Protein AF-A0A6M3ZUF9-F1 (afdb_monomer_lite)

Radius of gyration: 18.06 Å; chains: 1; bounding box: 38×48×72 Å

InterPro domains:
  IPR025391 Domain of unknown function DUF4123 [PF13503] (69-166)

pLDDT: mean 81.96, std 17.44, range [27.28, 97.75]

Organism: NCBI:txid1235827

Foldseek 3Di:
DDDPDPPVPPPPPPQVVVLVVLQVVQVPDPQSKKKWKFFCQQHQPCVPPPQCVVFWDFQPQDDPPDDSVRGITIGIARCVDPVSSVVSSVLSVQQVVCPDPVVVVVVSFRGTLFIFAFPDGSVVQSPLQSVLQQDDDDPNDGDGQPCSRNVSVVVVVVVDDPVRVCSNRPRTPDTGHDDDDPPPPPD

Structure (mmCIF, N/CA/C/O backbone):
data_AF-A0A6M3ZUF9-F1
#
_entry.id   AF-A0A6M3ZUF9-F1
#
loop_
_atom_site.group_PDB
_atom_site.id
_atom_site.type_symbol
_atom_site.label_atom_id
_atom_site.label_alt_id
_atom_site.label_comp_id
_atom_site.label_asym_id
_atom_site.label_entity_id
_atom_site.label_seq_id
_atom_site.pdbx_PDB_ins_code
_atom_site.Cartn_x
_atom_site.Cartn_y
_atom_site.Cartn_z
_atom_site.occupancy
_atom_site.B_iso_or_equiv
_atom_site.auth_seq_id
_atom_site.auth_comp_id
_atom_site.auth_asym_id
_atom_site.auth_atom_id
_atom_site.pdbx_PDB_model_num
ATOM 1 N N . MET A 1 1 ? -3.717 8.388 -48.624 1.00 37.41 1 MET A N 1
ATOM 2 C CA . MET A 1 1 ? -3.434 9.534 -47.735 1.00 37.41 1 MET A CA 1
ATOM 3 C C . MET A 1 1 ? -3.926 9.158 -46.351 1.00 37.41 1 MET A C 1
ATOM 5 O O . MET A 1 1 ? -5.126 9.107 -46.150 1.00 37.41 1 MET A O 1
ATOM 9 N N . SER A 1 2 ? -3.018 8.781 -45.455 1.00 42.28 2 SER A N 1
ATOM 10 C CA . SER A 1 2 ? -3.312 8.541 -44.040 1.00 42.28 2 SER A CA 1
ATOM 11 C C . SER A 1 2 ? -2.095 9.010 -43.253 1.00 42.28 2 SER A C 1
ATOM 13 O O . SER A 1 2 ? -0.994 8.506 -43.480 1.00 42.28 2 SER A O 1
ATOM 15 N N . ARG A 1 3 ? -2.275 10.048 -42.437 1.00 41.03 3 ARG A N 1
ATOM 16 C CA . ARG A 1 3 ? -1.315 10.536 -41.441 1.00 41.03 3 ARG A CA 1
ATOM 17 C C . ARG A 1 3 ? -2.095 11.205 -40.312 1.00 41.03 3 ARG A C 1
ATOM 19 O O . ARG A 1 3 ? -1.972 12.401 -40.106 1.00 41.03 3 ARG A O 1
ATOM 26 N N . ASP A 1 4 ? -2.866 10.401 -39.596 1.00 47.41 4 ASP A N 1
ATOM 27 C CA . ASP A 1 4 ? -3.226 10.691 -38.212 1.00 47.41 4 ASP A CA 1
ATOM 28 C C . ASP A 1 4 ? -2.571 9.611 -37.362 1.00 47.41 4 ASP A C 1
ATOM 30 O O . ASP A 1 4 ? -3.034 8.476 -37.361 1.00 47.41 4 ASP A O 1
ATOM 34 N N . GLN A 1 5 ? -1.432 9.954 -36.753 1.00 46.75 5 GLN A N 1
ATOM 35 C CA . GLN A 1 5 ? -0.890 9.400 -35.501 1.00 46.75 5 GLN A CA 1
ATOM 36 C C . GLN A 1 5 ? 0.535 9.946 -35.250 1.00 46.75 5 GLN A C 1
ATOM 38 O O . GLN A 1 5 ? 1.520 9.272 -35.547 1.00 46.75 5 GLN A O 1
ATOM 43 N N . PRO A 1 6 ? 0.684 11.161 -34.688 1.00 40.16 6 PRO A N 1
ATOM 44 C CA . PRO A 1 6 ? 1.889 11.515 -33.934 1.00 40.16 6 PRO A CA 1
ATOM 45 C C . PRO A 1 6 ? 1.652 11.556 -32.414 1.00 40.16 6 PRO A C 1
ATOM 47 O O . PRO A 1 6 ? 2.613 11.540 -31.653 1.00 40.16 6 PRO A O 1
ATOM 50 N N . GLU A 1 7 ? 0.402 11.576 -31.940 1.00 38.59 7 GLU A N 1
ATOM 51 C CA . GLU A 1 7 ? 0.108 11.779 -30.508 1.00 38.59 7 GLU A CA 1
ATOM 52 C C . GLU A 1 7 ? 0.233 10.513 -29.651 1.00 38.59 7 GLU A C 1
ATOM 54 O O . GLU A 1 7 ? 0.453 10.601 -28.446 1.00 38.59 7 GLU A O 1
ATOM 59 N N . GLN A 1 8 ? 0.172 9.325 -30.257 1.00 38.38 8 GLN A N 1
ATOM 60 C CA . GLN A 1 8 ? 0.228 8.059 -29.518 1.00 38.38 8 GLN A CA 1
ATOM 61 C C . GLN A 1 8 ? 1.638 7.687 -29.026 1.00 38.38 8 GLN A C 1
ATOM 63 O O . GLN A 1 8 ? 1.775 6.803 -28.186 1.00 38.38 8 GLN A O 1
ATOM 68 N N . PHE A 1 9 ? 2.684 8.363 -29.516 1.00 32.66 9 PHE A N 1
ATOM 69 C CA . PHE A 1 9 ? 4.082 8.003 -29.247 1.00 32.66 9 PHE A CA 1
ATOM 70 C C . PHE A 1 9 ? 4.794 8.933 -28.242 1.00 32.66 9 PHE A C 1
ATOM 72 O O . PHE A 1 9 ? 5.920 8.659 -27.841 1.00 32.66 9 PHE A O 1
ATOM 79 N N . LEU A 1 10 ? 4.148 10.019 -27.795 1.00 37.06 10 LEU A N 1
ATOM 80 C CA . LEU A 1 10 ? 4.726 10.998 -26.854 1.00 37.06 10 LEU A CA 1
ATOM 81 C C . LEU A 1 10 ? 4.319 10.786 -25.385 1.00 37.06 10 LEU A C 1
ATOM 83 O O . LEU A 1 10 ? 4.687 11.585 -24.527 1.00 37.06 10 LEU A O 1
ATOM 87 N N . MET A 1 11 ? 3.610 9.697 -25.081 1.00 38.53 11 MET A N 1
ATOM 88 C CA . MET A 1 11 ? 3.242 9.287 -23.721 1.00 38.53 11 MET A CA 1
ATOM 89 C C . MET A 1 11 ? 4.009 8.023 -23.308 1.00 38.53 11 MET A C 1
ATOM 91 O O . MET A 1 11 ? 3.406 7.049 -22.869 1.00 38.53 11 MET A O 1
ATOM 95 N N . ALA A 1 12 ? 5.345 8.026 -23.415 1.00 40.78 12 ALA A N 1
ATOM 96 C CA . ALA A 1 12 ? 6.118 7.293 -22.407 1.00 40.78 12 ALA A CA 1
ATOM 97 C C . ALA A 1 12 ? 5.643 7.868 -21.071 1.00 40.78 12 ALA A C 1
ATOM 99 O O . ALA A 1 12 ? 5.733 9.079 -20.845 1.00 40.78 12 ALA A O 1
ATOM 100 N N . SER A 1 13 ? 4.885 7.065 -20.345 1.00 53.62 13 SER A N 1
ATOM 101 C CA . SER A 1 13 ? 3.815 7.584 -19.518 1.00 53.62 13 SER A CA 1
ATOM 102 C C . SER A 1 13 ? 4.380 8.499 -18.430 1.00 53.62 13 SER A C 1
ATOM 104 O O . SER A 1 13 ? 5.464 8.248 -17.899 1.00 53.62 13 SER A O 1
ATOM 106 N N . SER A 1 14 ? 3.693 9.592 -18.078 1.00 69.38 14 SER A N 1
ATOM 107 C CA . SER A 1 14 ? 4.230 10.577 -17.114 1.00 69.38 14 SER A CA 1
ATOM 108 C C . SER A 1 14 ? 4.573 9.968 -15.739 1.00 69.38 14 SER A C 1
ATOM 110 O O . SER A 1 14 ? 5.258 10.597 -14.921 1.00 69.38 14 SER A O 1
ATOM 112 N N . TRP A 1 15 ? 4.133 8.727 -15.507 1.00 82.69 15 TRP A N 1
ATOM 113 C CA . TRP A 1 15 ? 4.343 7.921 -14.321 1.00 82.69 15 TRP A CA 1
ATOM 114 C C . TRP A 1 15 ? 5.511 6.924 -14.387 1.00 82.69 15 TRP A C 1
ATOM 116 O O . TRP A 1 15 ? 5.894 6.418 -13.330 1.00 82.69 15 TRP A O 1
ATOM 126 N N . ASP A 1 16 ? 6.170 6.709 -15.531 1.00 86.88 16 ASP A N 1
ATOM 127 C CA . ASP A 1 16 ? 7.323 5.791 -15.653 1.00 86.88 16 ASP A CA 1
ATOM 128 C C . ASP A 1 16 ? 8.441 6.143 -14.659 1.00 86.88 16 ASP A C 1
ATOM 130 O O . ASP A 1 16 ? 9.033 5.277 -14.014 1.00 86.88 16 ASP A O 1
ATOM 134 N N . LYS A 1 17 ? 8.676 7.443 -14.434 1.00 88.81 17 LYS A N 1
ATOM 135 C CA . LYS A 1 17 ? 9.633 7.933 -13.427 1.00 88.81 17 LYS A CA 1
ATOM 136 C C . LYS A 1 17 ? 9.295 7.471 -12.003 1.00 88.81 17 LYS A C 1
ATOM 138 O O . LYS A 1 17 ? 10.200 7.230 -11.208 1.00 88.81 17 LYS A O 1
ATOM 143 N N . HIS A 1 18 ? 8.009 7.356 -11.669 1.00 91.56 18 HIS A N 1
ATOM 144 C CA . HIS A 1 18 ? 7.547 6.910 -10.354 1.00 91.56 18 HIS A CA 1
ATOM 145 C C . HIS A 1 18 ? 7.692 5.396 -10.213 1.00 91.56 18 HIS A C 1
ATOM 147 O O . HIS A 1 18 ? 8.142 4.929 -9.167 1.00 91.56 18 HIS A O 1
ATOM 153 N N . VAL A 1 19 ? 7.402 4.649 -11.282 1.00 92.81 19 VAL A N 1
ATOM 154 C CA . VAL A 1 19 ? 7.659 3.205 -11.356 1.00 92.81 19 VAL A CA 1
ATOM 155 C C . VAL A 1 19 ? 9.149 2.930 -11.141 1.00 92.81 19 VAL A C 1
ATOM 157 O O . VAL A 1 19 ? 9.513 2.198 -10.221 1.00 92.81 19 VAL A O 1
ATOM 160 N N . LEU A 1 20 ? 10.026 3.598 -11.896 1.00 92.06 20 LEU A N 1
ATOM 161 C CA . LEU A 1 20 ? 11.481 3.472 -11.764 1.00 92.06 20 LEU A CA 1
ATOM 162 C C . LEU A 1 20 ? 11.983 3.851 -10.364 1.00 92.06 20 LEU A C 1
ATOM 164 O O . LEU A 1 20 ? 12.835 3.159 -9.805 1.00 92.06 20 LEU A O 1
ATOM 168 N N . ALA A 1 21 ? 11.443 4.918 -9.769 1.00 91.62 21 ALA A N 1
ATOM 169 C CA . ALA A 1 21 ? 11.798 5.318 -8.410 1.00 91.62 21 ALA A CA 1
ATOM 170 C C . ALA A 1 21 ? 11.429 4.238 -7.380 1.00 91.62 21 ALA A C 1
ATOM 172 O 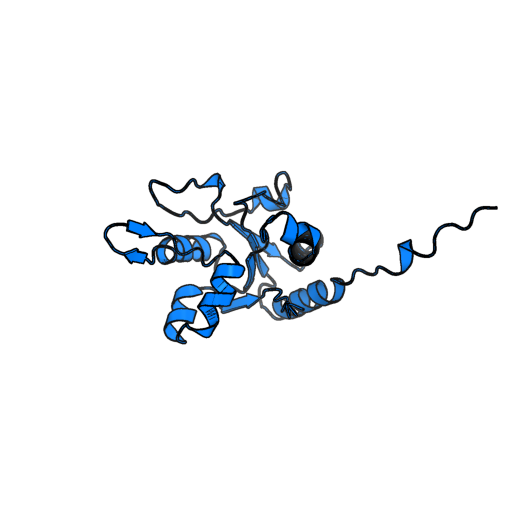O . ALA A 1 21 ? 12.241 3.927 -6.507 1.00 91.62 21 ALA A O 1
ATOM 173 N N . LEU A 1 22 ? 10.243 3.631 -7.488 1.00 92.56 22 LEU A N 1
ATOM 174 C CA . LEU A 1 22 ? 9.836 2.534 -6.609 1.00 92.56 22 LEU A CA 1
ATOM 175 C C . LEU A 1 22 ? 10.713 1.299 -6.827 1.00 92.56 22 LEU A C 1
ATOM 177 O O . LEU A 1 22 ? 11.221 0.754 -5.849 1.00 92.56 22 LEU A O 1
ATOM 181 N N . HIS A 1 23 ? 10.989 0.913 -8.075 1.00 92.06 23 HIS A N 1
ATOM 182 C CA . HIS A 1 23 ? 11.939 -0.166 -8.356 1.00 92.06 23 HIS A CA 1
ATOM 183 C C . HIS A 1 23 ? 13.295 0.087 -7.705 1.00 92.06 23 HIS A C 1
ATOM 185 O O . HIS A 1 23 ? 13.819 -0.808 -7.055 1.00 92.06 23 HIS A O 1
ATOM 191 N N . SER A 1 24 ? 13.838 1.301 -7.811 1.00 90.19 24 SER A N 1
ATOM 192 C CA . SER A 1 24 ? 15.109 1.663 -7.176 1.00 90.19 24 SER A CA 1
ATOM 193 C C . SER A 1 24 ? 15.055 1.528 -5.647 1.00 90.19 24 SER A C 1
ATOM 195 O O . SER A 1 24 ? 15.937 0.915 -5.046 1.00 90.19 24 SER A O 1
ATOM 197 N N . ILE A 1 25 ? 13.976 2.009 -5.015 1.00 89.44 25 ILE A N 1
ATOM 198 C CA . ILE A 1 25 ? 13.762 1.900 -3.561 1.00 89.44 25 ILE A CA 1
ATOM 199 C C . ILE A 1 25 ? 13.757 0.437 -3.098 1.00 89.44 25 ILE A C 1
ATOM 201 O O . ILE A 1 25 ? 14.334 0.119 -2.058 1.00 89.44 25 ILE A O 1
ATOM 205 N N . PHE A 1 26 ? 13.104 -0.452 -3.845 1.00 89.44 26 PHE A N 1
ATOM 206 C CA . PHE A 1 26 ? 12.930 -1.849 -3.448 1.00 89.44 26 PHE A CA 1
ATOM 207 C C . 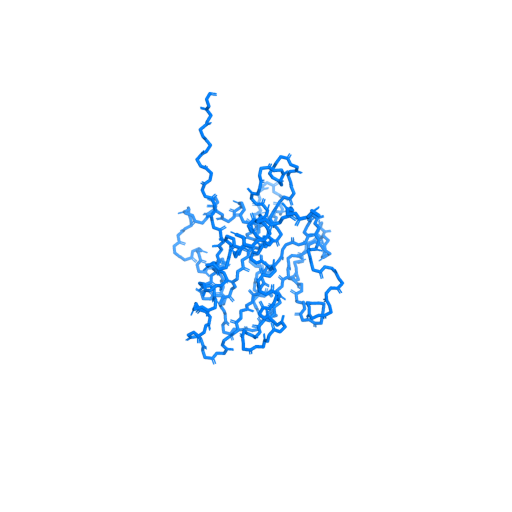PHE A 1 26 ? 14.050 -2.774 -3.952 1.00 89.44 26 PHE A C 1
ATOM 209 O O . PHE A 1 26 ? 14.319 -3.789 -3.316 1.00 89.44 26 PHE A O 1
ATOM 216 N N . ALA A 1 27 ? 14.770 -2.419 -5.021 1.00 83.62 27 ALA A N 1
ATOM 217 C CA . ALA A 1 27 ? 15.887 -3.203 -5.560 1.00 83.62 27 ALA A CA 1
ATOM 218 C C . ALA A 1 27 ? 17.064 -3.328 -4.582 1.00 83.62 27 ALA A C 1
ATOM 220 O O . ALA A 1 27 ? 17.777 -4.334 -4.612 1.00 83.62 27 ALA A O 1
ATOM 221 N N . GLY A 1 28 ? 17.250 -2.325 -3.716 1.00 71.50 28 GLY A N 1
ATOM 222 C CA . GLY A 1 28 ? 18.264 -2.316 -2.659 1.00 71.50 28 GLY A CA 1
ATOM 223 C C . GLY A 1 28 ? 17.922 -3.178 -1.440 1.00 71.50 28 GLY A C 1
ATOM 224 O O . GLY A 1 28 ? 18.740 -3.279 -0.528 1.00 71.50 28 GLY A O 1
ATOM 225 N N . ARG A 1 29 ? 16.732 -3.794 -1.392 1.00 80.94 29 ARG A N 1
ATOM 226 C CA . ARG A 1 29 ? 16.330 -4.673 -0.287 1.00 80.94 29 ARG A CA 1
ATOM 227 C C . ARG A 1 29 ? 16.768 -6.118 -0.547 1.00 80.94 29 ARG A C 1
ATOM 229 O O . ARG A 1 29 ? 16.663 -6.566 -1.689 1.00 80.94 29 ARG A O 1
ATOM 236 N N . PRO A 1 30 ? 17.178 -6.876 0.491 1.00 72.62 30 PRO A N 1
ATOM 237 C CA . PRO A 1 30 ? 17.627 -8.264 0.342 1.00 72.62 30 PRO A CA 1
ATOM 238 C C . PRO A 1 30 ? 16.594 -9.173 -0.324 1.00 72.62 30 PRO A C 1
ATOM 240 O O . PRO A 1 30 ? 16.951 -10.106 -1.034 1.00 72.62 30 PRO A O 1
ATOM 243 N N . ASP A 1 31 ? 15.313 -8.889 -0.100 1.00 73.19 31 ASP A N 1
ATOM 244 C CA . ASP A 1 31 ? 14.207 -9.700 -0.577 1.00 73.19 31 ASP A CA 1
ATOM 245 C C . ASP A 1 31 ? 13.494 -9.094 -1.796 1.00 73.19 31 ASP A C 1
ATOM 247 O O . ASP A 1 31 ? 12.637 -9.750 -2.369 1.00 73.19 31 ASP A O 1
ATOM 251 N N . ARG A 1 32 ? 13.851 -7.866 -2.212 1.00 79.50 32 ARG A N 1
ATOM 252 C CA . ARG A 1 32 ? 13.271 -7.127 -3.357 1.00 79.50 32 ARG A CA 1
ATOM 253 C C . ARG A 1 32 ? 11.740 -7.113 -3.416 1.00 79.50 32 ARG A C 1
ATOM 255 O O . ARG A 1 32 ? 11.153 -6.884 -4.477 1.00 79.50 32 ARG A O 1
ATOM 262 N N . HIS A 1 33 ? 11.093 -7.320 -2.274 1.00 88.31 33 HIS A N 1
ATOM 263 C CA . HIS A 1 33 ? 9.648 -7.349 -2.199 1.00 88.31 33 HIS A CA 1
ATOM 264 C C . HIS A 1 33 ? 9.089 -5.973 -1.880 1.00 88.31 33 HIS A C 1
ATOM 266 O O . HIS A 1 33 ? 9.639 -5.197 -1.095 1.00 88.31 33 HIS A O 1
ATOM 272 N N . CYS A 1 34 ? 7.925 -5.722 -2.456 1.00 92.62 34 CYS A N 1
ATOM 273 C CA . CYS A 1 34 ? 7.062 -4.611 -2.121 1.00 92.62 34 CYS A CA 1
ATOM 274 C C . CYS A 1 34 ? 5.732 -5.178 -1.629 1.00 92.62 34 CYS A C 1
ATOM 276 O O . CYS A 1 34 ? 5.147 -6.053 -2.269 1.00 92.62 34 CYS A O 1
ATOM 278 N N . LEU A 1 35 ? 5.221 -4.666 -0.511 1.00 95.44 35 LEU A N 1
ATOM 279 C CA . LEU A 1 35 ? 3.826 -4.883 -0.150 1.00 95.44 35 LEU A CA 1
ATOM 280 C C . LEU A 1 35 ? 2.994 -3.742 -0.741 1.00 95.44 35 LEU A C 1
ATOM 282 O O . LEU A 1 35 ? 3.060 -2.606 -0.272 1.00 95.44 35 LEU A O 1
ATOM 286 N N . LEU A 1 36 ? 2.223 -4.039 -1.783 1.00 97.06 36 LEU A N 1
ATOM 287 C CA . LEU A 1 36 ? 1.231 -3.114 -2.322 1.00 97.06 36 LEU A CA 1
ATOM 288 C C . LEU A 1 36 ? 0.064 -3.011 -1.337 1.00 97.06 36 LEU A C 1
ATOM 290 O O . LEU A 1 36 ? -0.510 -4.029 -0.952 1.00 97.06 36 LEU A O 1
ATOM 294 N N . TRP A 1 37 ? -0.287 -1.789 -0.946 1.00 96.44 37 TRP A N 1
ATOM 295 C CA . TRP A 1 37 ? -1.376 -1.502 -0.021 1.00 96.44 37 TRP A CA 1
ATOM 296 C C . TRP A 1 37 ? -2.546 -0.851 -0.755 1.00 96.44 37 TRP A C 1
ATOM 298 O O . TRP A 1 37 ? -2.405 0.232 -1.325 1.00 96.44 37 TRP A O 1
ATOM 308 N N . VAL A 1 38 ? -3.706 -1.506 -0.721 1.00 96.06 38 VAL A N 1
ATOM 309 C CA . VAL A 1 38 ? -4.905 -1.103 -1.468 1.00 96.06 38 VAL A CA 1
ATOM 310 C C . VAL A 1 38 ? -6.076 -0.873 -0.518 1.00 96.06 38 VAL A C 1
ATOM 312 O O . VAL A 1 38 ? -6.251 -1.606 0.457 1.00 96.06 38 VAL A O 1
ATOM 315 N N . ASN A 1 39 ? -6.896 0.129 -0.819 1.00 93.31 39 ASN A N 1
ATOM 316 C CA . ASN A 1 39 ? -8.159 0.439 -0.163 1.00 93.31 39 ASN A CA 1
ATOM 317 C C . ASN A 1 39 ? -9.326 0.202 -1.141 1.00 93.31 39 ASN A C 1
ATOM 319 O O . ASN A 1 39 ? -9.588 1.061 -1.982 1.00 93.31 39 ASN A O 1
ATOM 323 N N . PRO A 1 40 ? -10.065 -0.915 -1.014 1.00 92.94 40 PRO A N 1
ATOM 324 C CA . PRO A 1 40 ? -11.161 -1.255 -1.921 1.00 92.94 40 PRO A CA 1
ATOM 325 C C . PRO A 1 40 ? -12.496 -0.585 -1.547 1.00 92.94 40 PRO A C 1
ATOM 327 O O . PRO A 1 40 ? -13.539 -0.979 -2.054 1.00 92.94 40 PRO A O 1
ATOM 330 N N . ALA A 1 41 ? -12.513 0.381 -0.618 1.00 85.75 41 ALA A N 1
ATOM 331 C CA . ALA A 1 41 ? -13.754 0.866 -0.007 1.00 85.75 41 ALA A CA 1
ATOM 332 C C . ALA A 1 41 ? -14.747 1.537 -0.974 1.00 85.75 41 ALA A C 1
ATOM 334 O O . ALA A 1 41 ? -15.931 1.588 -0.654 1.00 85.75 41 ALA A O 1
ATOM 335 N N . GLN A 1 42 ? -14.283 2.071 -2.109 1.00 85.19 42 GLN A N 1
ATOM 336 C CA . GLN A 1 42 ? -15.167 2.619 -3.148 1.00 85.19 42 GLN A CA 1
ATOM 337 C C . GLN A 1 42 ? -15.321 1.664 -4.333 1.00 85.19 42 GLN A C 1
ATOM 339 O O . GLN A 1 42 ? -16.435 1.374 -4.756 1.00 85.19 42 GLN A O 1
ATOM 344 N N . SER A 1 43 ? -14.195 1.181 -4.851 1.00 87.81 43 SER A N 1
ATOM 345 C CA . SER A 1 43 ? -14.109 0.196 -5.924 1.00 87.81 43 SER A CA 1
ATOM 346 C C . SER A 1 43 ? -12.767 -0.522 -5.792 1.00 87.81 43 SER A C 1
ATOM 348 O O . SER A 1 43 ? -11.753 0.136 -5.542 1.00 87.81 43 SER A O 1
ATOM 350 N N . ASP A 1 44 ? -12.752 -1.853 -5.887 1.00 93.69 44 ASP A N 1
ATOM 351 C CA . ASP A 1 44 ? -11.516 -2.640 -5.815 1.00 93.69 44 ASP A CA 1
ATOM 352 C C . ASP A 1 44 ? -10.831 -2.621 -7.195 1.00 93.69 44 ASP A C 1
ATOM 354 O O . ASP A 1 44 ? -11.323 -3.251 -8.132 1.00 93.69 44 ASP A O 1
ATOM 358 N N . PRO A 1 45 ? -9.704 -1.903 -7.369 1.00 94.62 45 PRO A N 1
ATOM 359 C CA . PRO A 1 45 ? -9.115 -1.695 -8.694 1.00 94.62 45 PRO A CA 1
ATOM 360 C C . PRO A 1 45 ? -8.481 -2.959 -9.298 1.00 94.62 45 PRO A C 1
ATOM 362 O O . PRO A 1 45 ? -8.114 -2.957 -10.476 1.00 94.62 45 PRO A O 1
ATOM 365 N N . PHE A 1 46 ? -8.318 -4.012 -8.494 1.00 96.69 46 PHE A N 1
ATOM 366 C CA . PHE A 1 46 ? -7.734 -5.288 -8.898 1.00 96.69 46 PHE A CA 1
ATOM 367 C C . PHE A 1 46 ? -8.730 -6.448 -8.792 1.00 96.69 46 PHE A C 1
ATOM 369 O O . PHE A 1 46 ? -8.313 -7.605 -8.806 1.00 96.69 46 PHE A O 1
ATOM 376 N N . GLU A 1 47 ? -10.033 -6.170 -8.694 1.00 95.19 47 GLU A N 1
ATOM 377 C CA . GLU A 1 47 ? -11.048 -7.223 -8.740 1.00 95.19 47 GLU A CA 1
ATOM 378 C C . GLU A 1 47 ? -10.886 -8.068 -10.016 1.00 95.19 47 GLU A C 1
ATOM 380 O O . GLU A 1 47 ? -10.830 -7.548 -11.132 1.00 95.19 47 GLU A O 1
ATOM 385 N N . GLY A 1 48 ? -10.763 -9.386 -9.840 1.00 95.19 48 GLY A N 1
ATOM 386 C CA . GLY A 1 48 ? -10.574 -10.339 -10.938 1.00 95.19 48 GLY A CA 1
ATOM 387 C C . GLY A 1 48 ? -9.130 -10.502 -11.433 1.00 95.19 48 GLY A C 1
ATOM 388 O O . GLY A 1 48 ? -8.885 -11.356 -12.286 1.00 95.19 48 GLY A O 1
ATOM 389 N N . ASP A 1 49 ? -8.157 -9.757 -10.900 1.00 97.44 49 ASP A N 1
ATOM 390 C CA . ASP A 1 49 ? -6.738 -10.000 -11.179 1.00 97.44 49 ASP A CA 1
ATOM 391 C C . ASP A 1 49 ? -6.256 -11.245 -10.417 1.00 97.44 49 ASP A C 1
ATOM 393 O O . ASP A 1 49 ? -6.137 -11.238 -9.193 1.00 97.44 49 ASP A O 1
ATOM 397 N N . LEU A 1 50 ? -5.968 -12.329 -11.143 1.00 97.06 50 LEU A N 1
ATOM 398 C CA . LEU A 1 50 ? -5.641 -13.630 -10.545 1.00 97.06 50 LEU A CA 1
ATOM 399 C C . LEU A 1 50 ? -4.424 -13.588 -9.609 1.00 97.06 50 LEU A C 1
ATOM 401 O O . LEU A 1 50 ? -4.430 -14.266 -8.583 1.00 97.06 50 LEU A O 1
ATOM 405 N N . LEU A 1 51 ? -3.390 -12.804 -9.943 1.00 96.81 51 LEU A N 1
ATOM 406 C CA . LEU A 1 51 ? -2.181 -12.705 -9.120 1.00 96.81 51 LEU A CA 1
ATOM 407 C C . LEU A 1 51 ? -2.493 -11.983 -7.813 1.00 96.81 51 LEU A C 1
ATOM 409 O O . LEU A 1 51 ? -2.050 -12.409 -6.743 1.00 96.81 51 LEU A O 1
ATOM 413 N N . VAL A 1 52 ? -3.255 -10.893 -7.902 1.00 97.75 52 VAL A N 1
ATOM 414 C CA . VAL A 1 52 ? -3.683 -10.138 -6.726 1.00 97.75 52 VAL A CA 1
ATOM 415 C C . VAL A 1 52 ? -4.613 -10.981 -5.863 1.00 97.75 52 VAL A C 1
ATOM 417 O O . VAL A 1 52 ? -4.353 -11.094 -4.670 1.00 97.75 52 VAL A O 1
ATOM 420 N N . GLU A 1 53 ? -5.637 -11.619 -6.431 1.00 96.38 53 GLU A N 1
ATOM 421 C CA . GLU A 1 53 ? -6.581 -12.464 -5.688 1.00 96.38 53 GLU A CA 1
ATOM 422 C C . GLU A 1 53 ? -5.881 -13.605 -4.939 1.00 96.38 53 GLU A C 1
ATOM 424 O O . GLU A 1 53 ? -6.166 -13.821 -3.762 1.00 96.38 53 GLU A O 1
ATOM 429 N N . GLU A 1 54 ? -4.915 -14.281 -5.571 1.00 97.00 54 GLU A N 1
ATOM 430 C CA . GLU A 1 54 ? -4.145 -15.373 -4.957 1.00 97.00 54 GLU A CA 1
ATOM 431 C C . GLU A 1 54 ? -3.363 -14.913 -3.715 1.00 97.00 54 GLU A C 1
ATOM 433 O O . GLU A 1 54 ? -3.218 -15.657 -2.744 1.00 97.00 54 GLU A O 1
ATOM 438 N N . ARG A 1 55 ? -2.842 -13.682 -3.731 1.00 96.12 55 ARG A N 1
ATOM 439 C CA . ARG A 1 55 ? -1.881 -13.189 -2.727 1.00 96.12 55 ARG A CA 1
ATOM 440 C C . ARG A 1 55 ? -2.448 -12.129 -1.789 1.00 96.12 55 ARG A C 1
ATOM 442 O O . ARG A 1 55 ? -1.742 -11.665 -0.888 1.00 96.12 55 ARG A O 1
ATOM 449 N N . LYS A 1 56 ? -3.694 -11.714 -2.008 1.00 96.06 56 LYS A N 1
ATOM 450 C CA . LYS A 1 56 ? -4.377 -10.663 -1.260 1.00 96.06 56 LYS A CA 1
ATOM 451 C C . LYS A 1 56 ? -4.577 -11.083 0.191 1.00 96.06 56 LYS A C 1
ATOM 453 O O . LYS A 1 56 ? -5.344 -11.987 0.507 1.00 96.06 56 LYS A O 1
ATOM 458 N N . PHE A 1 57 ? -3.957 -10.338 1.098 1.00 97.06 57 PHE A N 1
ATOM 459 C CA . PHE A 1 57 ? -4.218 -10.431 2.527 1.00 97.06 57 PHE A CA 1
ATOM 460 C C . PHE A 1 57 ? -5.083 -9.250 2.978 1.00 97.06 57 PHE A C 1
ATOM 462 O O . PHE A 1 57 ? -4.590 -8.127 3.113 1.00 97.06 57 PHE A O 1
ATOM 469 N N . ARG A 1 58 ? -6.380 -9.487 3.213 1.00 95.94 58 ARG A N 1
ATOM 470 C CA . ARG A 1 58 ? -7.290 -8.469 3.768 1.00 95.94 58 ARG A CA 1
ATOM 471 C C . ARG A 1 58 ? -6.963 -8.216 5.238 1.00 95.94 58 ARG A C 1
ATOM 473 O O . ARG A 1 58 ? -6.892 -9.150 6.032 1.00 95.94 58 ARG A O 1
ATOM 480 N N . VAL A 1 59 ? -6.791 -6.947 5.607 1.00 94.44 59 VAL A N 1
ATOM 481 C CA . VAL A 1 59 ? -6.508 -6.534 6.987 1.00 94.44 59 VAL A CA 1
ATOM 482 C C . VAL A 1 59 ? -7.709 -6.913 7.871 1.00 94.44 59 VAL A C 1
ATO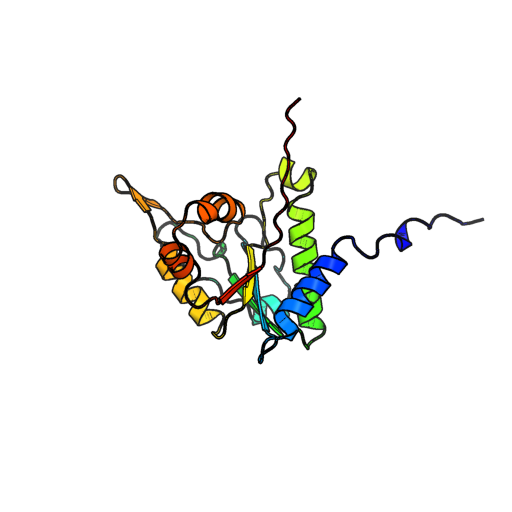M 484 O O . VAL A 1 59 ? -8.813 -6.417 7.633 1.00 94.44 59 VAL A O 1
ATOM 487 N N . PRO A 1 60 ? -7.541 -7.769 8.897 1.00 93.44 60 PRO A N 1
ATOM 488 C CA . PRO A 1 60 ? -8.659 -8.354 9.638 1.00 93.44 60 PRO A CA 1
ATOM 489 C C . PRO A 1 60 ? -9.210 -7.399 10.711 1.00 93.44 60 PRO A C 1
ATOM 491 O O . PRO A 1 60 ? -9.119 -7.666 11.910 1.00 93.44 60 PRO A O 1
ATOM 494 N N . ILE A 1 61 ? -9.766 -6.260 10.291 1.00 87.69 61 ILE A N 1
ATOM 495 C CA . ILE A 1 61 ? -10.346 -5.243 11.180 1.00 87.69 61 ILE A CA 1
ATOM 496 C C . ILE A 1 61 ? -11.573 -5.830 11.890 1.00 87.69 61 ILE A C 1
ATOM 498 O O . ILE A 1 61 ? -12.608 -6.074 11.273 1.00 87.69 61 ILE A O 1
ATOM 502 N N . LYS A 1 62 ? -11.478 -6.027 13.210 1.00 84.06 62 LYS A N 1
ATOM 503 C CA . LYS A 1 62 ? -12.572 -6.562 14.032 1.00 84.06 62 LYS A CA 1
ATOM 504 C C . LYS A 1 62 ? -13.395 -5.421 14.621 1.00 84.06 62 LYS A C 1
ATOM 506 O O . LYS A 1 62 ? -13.062 -4.890 15.675 1.00 84.06 62 LYS A O 1
ATOM 511 N N . HIS A 1 63 ? -14.478 -5.036 13.951 1.00 80.56 63 HIS A N 1
ATOM 512 C CA . HIS A 1 63 ? -15.422 -4.056 14.488 1.00 80.56 63 HIS A CA 1
ATOM 513 C C . HIS A 1 63 ? -16.865 -4.414 14.090 1.00 80.56 63 HIS A C 1
ATOM 515 O O . HIS A 1 63 ? -17.103 -4.644 12.907 1.00 80.56 63 HIS A O 1
ATOM 521 N N . PRO A 1 64 ? -17.851 -4.410 15.015 1.00 78.88 64 PRO A N 1
ATOM 522 C CA . PRO A 1 64 ? -19.222 -4.866 14.729 1.00 78.88 64 PRO A CA 1
ATOM 523 C C . PRO A 1 64 ? -19.938 -4.132 13.589 1.00 78.88 64 PRO A C 1
ATOM 525 O O . PRO A 1 64 ? -20.889 -4.650 13.019 1.00 78.88 64 PRO A O 1
ATOM 528 N N . ARG A 1 65 ? -19.504 -2.906 13.274 1.00 77.81 65 ARG A N 1
ATOM 529 C CA . ARG A 1 65 ? -20.065 -2.069 12.196 1.00 77.81 65 ARG A CA 1
ATOM 530 C C . ARG A 1 65 ? -19.154 -1.947 10.973 1.00 77.81 65 ARG A C 1
ATOM 532 O O . ARG A 1 65 ? -19.328 -1.023 10.187 1.00 77.81 65 ARG A O 1
ATOM 539 N N . PHE A 1 66 ? -18.129 -2.787 10.864 1.00 81.88 66 PHE A N 1
ATOM 540 C CA . PHE A 1 66 ? -17.189 -2.750 9.750 1.00 81.88 66 PHE A CA 1
ATOM 541 C C . PHE A 1 66 ? -17.318 -4.019 8.914 1.00 81.88 66 PHE A C 1
ATOM 543 O O . PHE A 1 66 ? -17.147 -5.124 9.422 1.00 81.88 66 PHE A O 1
ATOM 550 N N . ASP A 1 67 ? -17.611 -3.848 7.630 1.00 87.94 67 ASP A N 1
ATOM 551 C CA . ASP A 1 67 ? -17.670 -4.947 6.676 1.00 87.94 67 ASP A CA 1
ATOM 552 C C . ASP A 1 67 ? -16.272 -5.205 6.100 1.00 87.94 67 ASP A C 1
ATOM 554 O O . ASP A 1 67 ? -15.653 -4.329 5.491 1.00 87.94 67 ASP A O 1
ATOM 558 N N . LEU A 1 68 ? -15.774 -6.428 6.298 1.00 88.38 68 LEU A N 1
ATOM 559 C CA . LEU A 1 68 ? -14.441 -6.850 5.869 1.00 88.38 68 LEU A CA 1
ATOM 560 C C . LEU A 1 68 ? -14.238 -6.803 4.349 1.00 88.38 68 LEU A C 1
ATOM 562 O O . LEU A 1 68 ? -13.091 -6.773 3.899 1.00 88.38 68 LEU A O 1
ATOM 566 N N . ARG A 1 69 ? -15.305 -6.749 3.543 1.00 89.44 69 ARG A N 1
ATOM 567 C CA . ARG A 1 69 ? -15.196 -6.553 2.087 1.00 89.44 69 ARG A CA 1
ATOM 568 C C . ARG A 1 69 ? -14.533 -5.221 1.734 1.00 89.44 69 ARG A C 1
ATOM 570 O O . ARG A 1 69 ? -13.776 -5.163 0.769 1.00 89.44 69 ARG A O 1
ATOM 577 N N . TYR A 1 70 ? -14.727 -4.198 2.567 1.00 88.19 70 TYR A N 1
ATOM 57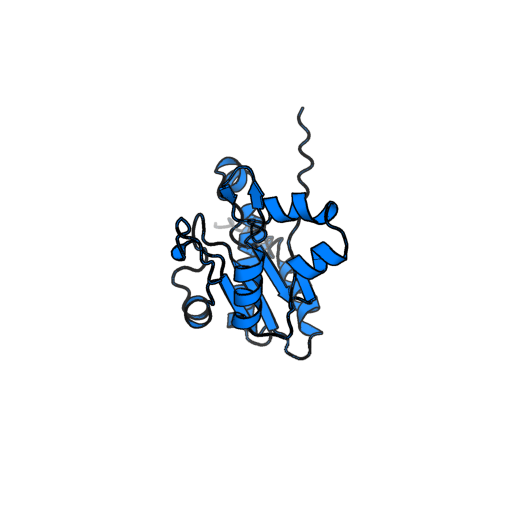8 C CA . TYR A 1 70 ? -14.119 -2.873 2.411 1.00 88.19 70 TYR A CA 1
ATOM 579 C C . TYR A 1 70 ? -12.802 -2.720 3.182 1.00 88.19 70 TYR A C 1
ATOM 581 O O . TYR A 1 70 ? -12.235 -1.627 3.229 1.00 88.19 70 TYR A O 1
ATOM 589 N N . ALA A 1 71 ? -12.309 -3.789 3.819 1.00 91.56 71 ALA A N 1
ATOM 590 C CA . ALA A 1 71 ? -11.021 -3.754 4.493 1.00 91.56 71 ALA A CA 1
ATOM 591 C C . ALA A 1 71 ? -9.902 -3.483 3.479 1.00 91.56 71 ALA A C 1
ATOM 593 O O . ALA A 1 71 ? -9.888 -4.119 2.418 1.00 91.56 71 ALA A O 1
ATOM 594 N N . PRO A 1 72 ? -8.930 -2.613 3.810 1.00 94.06 72 PRO A N 1
ATOM 595 C CA . PRO A 1 72 ? -7.733 -2.506 2.999 1.00 94.06 72 PRO A CA 1
ATOM 596 C C . PRO A 1 72 ? -7.009 -3.852 2.972 1.00 94.06 72 PRO A C 1
ATOM 598 O O . PRO A 1 72 ? -7.139 -4.668 3.891 1.00 94.06 72 PRO A O 1
ATOM 601 N N . TYR A 1 73 ? -6.225 -4.085 1.933 1.00 96.69 73 TYR A N 1
ATOM 602 C CA . TYR A 1 73 ? -5.475 -5.321 1.784 1.00 96.69 73 TYR A CA 1
ATOM 603 C C . TYR A 1 73 ? -4.041 -5.079 1.337 1.00 96.69 73 TYR A C 1
ATOM 605 O O . TYR A 1 73 ? -3.686 -4.010 0.840 1.00 96.69 73 TYR A O 1
ATOM 613 N N . LEU A 1 74 ? -3.219 -6.098 1.564 1.00 97.50 74 LEU A N 1
ATOM 614 C CA . LEU A 1 74 ? -1.809 -6.134 1.221 1.00 97.50 74 LEU A CA 1
ATOM 615 C C . LEU A 1 74 ? -1.556 -7.235 0.191 1.00 97.50 74 LEU A C 1
ATOM 617 O O . LEU A 1 74 ? -2.016 -8.362 0.374 1.00 97.50 74 LEU A O 1
ATOM 621 N N . VAL A 1 75 ? -0.788 -6.927 -0.850 1.00 97.19 75 VAL A N 1
ATOM 622 C CA . VAL A 1 75 ? -0.334 -7.892 -1.864 1.00 97.19 75 VAL A CA 1
ATOM 623 C C . VAL A 1 75 ? 1.185 -7.895 -1.876 1.00 97.19 75 VAL A C 1
ATOM 625 O O . VAL A 1 75 ? 1.803 -6.842 -2.021 1.00 97.19 75 VAL A O 1
ATOM 628 N N . ARG A 1 76 ? 1.802 -9.070 -1.722 1.00 95.38 76 ARG A N 1
ATOM 629 C CA . ARG A 1 76 ? 3.260 -9.203 -1.826 1.00 95.38 76 ARG A CA 1
ATOM 630 C C . ARG A 1 76 ? 3.667 -9.335 -3.292 1.00 95.38 76 ARG A C 1
ATOM 632 O O . ARG A 1 76 ? 3.285 -10.304 -3.952 1.00 95.38 76 ARG A O 1
ATOM 639 N N . LEU A 1 77 ? 4.456 -8.372 -3.755 1.00 95.19 77 LEU A N 1
ATOM 640 C CA . LEU A 1 77 ? 5.029 -8.307 -5.094 1.00 95.19 77 LEU A CA 1
ATOM 641 C C . LEU A 1 77 ? 6.531 -8.580 -5.021 1.00 95.19 77 LEU A C 1
ATOM 643 O O . LEU A 1 77 ? 7.232 -7.951 -4.228 1.00 95.19 77 LEU A O 1
ATOM 647 N N . ASP A 1 78 ? 7.015 -9.498 -5.845 1.00 92.88 78 ASP A N 1
ATOM 648 C CA . ASP A 1 78 ? 8.433 -9.738 -6.109 1.00 92.88 78 ASP A CA 1
ATOM 649 C C . ASP A 1 78 ? 8.835 -8.994 -7.379 1.00 92.88 78 ASP A C 1
ATOM 651 O O . ASP A 1 78 ? 8.551 -9.432 -8.492 1.00 92.88 78 ASP A O 1
ATOM 655 N N . LEU A 1 79 ? 9.522 -7.865 -7.215 1.00 91.94 79 LEU A N 1
ATOM 656 C CA . LEU A 1 79 ? 9.836 -6.974 -8.331 1.00 91.94 79 LEU A CA 1
ATOM 657 C C . LEU A 1 79 ? 10.917 -7.521 -9.276 1.00 91.94 79 LEU A C 1
ATOM 659 O O . LEU A 1 79 ? 11.263 -6.852 -10.247 1.00 91.94 79 LEU A O 1
ATOM 663 N N . SER A 1 80 ? 11.455 -8.718 -9.019 1.00 90.56 80 SER A N 1
ATOM 664 C CA . SER A 1 80 ? 12.271 -9.447 -9.994 1.00 90.56 80 SER A CA 1
ATOM 665 C C . SER A 1 80 ? 11.433 -10.171 -11.056 1.00 90.56 80 SER A C 1
ATOM 667 O O . SER A 1 80 ? 11.959 -10.566 -12.098 1.00 90.56 80 SER A O 1
ATOM 669 N N . ARG A 1 81 ? 10.124 -10.334 -10.823 1.00 93.19 81 ARG A N 1
ATOM 670 C CA . ARG A 1 81 ? 9.193 -11.020 -11.722 1.00 93.19 81 ARG A CA 1
ATOM 671 C C . ARG A 1 81 ? 8.408 -10.004 -12.543 1.00 93.19 81 ARG A C 1
ATOM 673 O O . ARG A 1 81 ? 7.785 -9.105 -11.991 1.00 93.19 81 ARG A O 1
ATOM 680 N N . SER A 1 82 ? 8.353 -10.209 -13.860 1.00 94.12 82 SER A N 1
ATOM 681 C CA . SER A 1 82 ? 7.646 -9.295 -14.775 1.00 94.12 82 SER A CA 1
ATOM 682 C C . SER A 1 82 ? 6.188 -9.062 -14.368 1.00 94.12 82 SER A C 1
ATOM 684 O O . SER A 1 82 ? 5.780 -7.921 -14.235 1.00 94.12 82 SER A O 1
ATOM 686 N N . LYS A 1 83 ? 5.425 -10.124 -14.068 1.00 95.75 83 LYS A N 1
ATOM 687 C CA . LYS A 1 83 ? 3.997 -9.996 -13.713 1.00 95.75 83 LYS A CA 1
ATOM 688 C C . LYS A 1 83 ? 3.762 -9.142 -12.464 1.00 95.75 83 LYS A C 1
ATOM 690 O O . LYS A 1 83 ? 2.816 -8.370 -12.395 1.00 95.75 83 LYS A O 1
ATOM 695 N N . ASP A 1 84 ? 4.624 -9.294 -11.469 1.00 96.06 84 ASP A N 1
ATOM 696 C CA . ASP A 1 84 ? 4.579 -8.523 -10.232 1.00 96.06 84 ASP A CA 1
ATOM 697 C C . ASP A 1 84 ? 4.972 -7.054 -10.482 1.00 96.06 84 ASP A C 1
ATOM 699 O O . ASP A 1 84 ? 4.369 -6.139 -9.921 1.00 96.06 84 ASP A O 1
ATOM 703 N N . SER A 1 85 ? 5.948 -6.832 -11.367 1.00 94.75 85 SER A N 1
ATOM 704 C CA . SER A 1 85 ? 6.336 -5.508 -11.860 1.00 94.75 85 SER A CA 1
ATOM 705 C C . SER A 1 85 ? 5.202 -4.818 -12.629 1.00 94.75 85 SER A C 1
ATOM 707 O O . SER A 1 85 ? 5.004 -3.616 -12.469 1.00 94.75 85 SER A O 1
ATOM 709 N N . ASP A 1 86 ? 4.420 -5.564 -13.410 1.00 96.00 86 ASP A N 1
ATOM 710 C CA . ASP A 1 86 ? 3.266 -5.036 -14.146 1.00 96.00 86 ASP A CA 1
ATOM 711 C C . ASP A 1 86 ? 2.160 -4.580 -13.180 1.00 96.00 86 ASP A C 1
ATOM 713 O O . ASP A 1 86 ? 1.589 -3.499 -13.339 1.00 96.00 86 ASP A O 1
ATOM 717 N N . VAL A 1 87 ? 1.904 -5.351 -12.113 1.00 97.56 87 VAL A N 1
ATOM 718 C CA . VAL A 1 87 ? 0.977 -4.954 -11.037 1.00 97.56 87 VAL A CA 1
ATOM 719 C C . VAL A 1 87 ? 1.479 -3.704 -10.310 1.00 97.56 87 VAL A C 1
ATOM 721 O O . VAL A 1 87 ? 0.684 -2.807 -10.013 1.00 97.56 87 VAL A O 1
ATOM 724 N N . LEU A 1 88 ? 2.791 -3.593 -10.065 1.00 96.50 88 LEU A N 1
ATOM 725 C CA . LEU A 1 88 ? 3.382 -2.372 -9.515 1.00 96.50 88 LEU A CA 1
ATOM 726 C C . LEU A 1 88 ? 3.122 -1.179 -10.447 1.00 96.50 88 LEU A C 1
ATOM 728 O O . LEU A 1 88 ? 2.589 -0.170 -9.987 1.00 96.50 88 LEU A O 1
ATOM 732 N N . ALA A 1 89 ? 3.437 -1.292 -11.737 1.00 95.94 89 ALA A N 1
ATOM 733 C CA . ALA A 1 89 ? 3.237 -0.219 -12.709 1.00 95.94 89 ALA A CA 1
ATOM 734 C C . ALA A 1 89 ? 1.766 0.221 -12.788 1.00 95.94 89 ALA A C 1
ATOM 736 O O . ALA A 1 89 ? 1.475 1.412 -12.661 1.00 95.94 89 ALA A O 1
ATOM 737 N N . ARG A 1 90 ? 0.831 -0.734 -12.865 1.00 96.38 90 ARG A N 1
ATOM 738 C CA . ARG A 1 90 ? -0.614 -0.461 -12.846 1.00 96.38 90 ARG A CA 1
ATOM 739 C C . ARG A 1 90 ? -1.051 0.236 -11.558 1.00 96.38 90 ARG A C 1
ATOM 741 O O . ARG A 1 90 ? -1.865 1.151 -11.600 1.00 96.38 90 ARG A O 1
ATOM 748 N N . SER A 1 91 ? -0.505 -0.149 -10.403 1.00 96.94 91 SER A N 1
ATOM 749 C CA . SER A 1 91 ? -0.807 0.537 -9.139 1.00 96.94 91 SER A CA 1
ATOM 750 C C . SER A 1 91 ? -0.303 1.986 -9.118 1.00 96.94 91 SER A C 1
ATOM 752 O O . SER A 1 91 ? -0.971 2.859 -8.572 1.00 96.94 91 SER A O 1
ATOM 754 N N . VAL A 1 92 ? 0.845 2.278 -9.735 1.00 95.38 92 VAL A N 1
ATOM 755 C CA . VAL A 1 92 ? 1.358 3.652 -9.853 1.00 95.38 92 VAL A CA 1
ATOM 756 C C . VAL A 1 92 ? 0.455 4.475 -10.760 1.00 95.38 92 VAL A C 1
ATOM 758 O O . VAL A 1 92 ? 0.066 5.579 -10.387 1.00 95.38 92 VAL A O 1
ATOM 761 N N . GLU A 1 93 ? 0.078 3.920 -11.908 1.00 93.56 93 GLU A N 1
ATOM 762 C CA . GLU A 1 93 ? -0.861 4.549 -12.831 1.00 93.56 93 GLU A CA 1
ATOM 763 C C . GLU A 1 93 ? -2.192 4.884 -12.133 1.00 93.56 93 GLU A C 1
ATOM 765 O O . GLU A 1 93 ? -2.648 6.026 -12.177 1.00 93.56 93 GLU A O 1
ATOM 770 N N . LEU A 1 94 ? -2.779 3.924 -11.410 1.00 92.94 94 LEU A N 1
ATOM 771 C CA . LEU A 1 94 ? -4.008 4.125 -10.635 1.00 92.94 94 LEU A CA 1
ATOM 772 C C . LEU A 1 94 ? -3.858 5.226 -9.580 1.00 92.94 94 LEU A C 1
ATOM 774 O O . LEU A 1 94 ? -4.760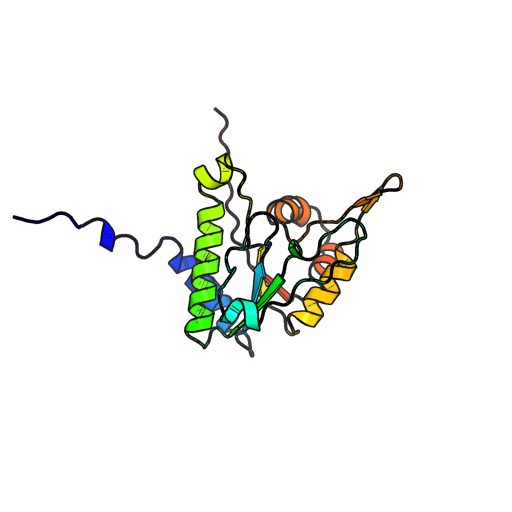 6.046 -9.411 1.00 92.94 94 LEU A O 1
ATOM 778 N N . ALA A 1 95 ? -2.726 5.257 -8.873 1.00 91.62 95 ALA A N 1
ATOM 779 C CA . ALA A 1 95 ? -2.443 6.297 -7.894 1.00 91.62 95 ALA A CA 1
ATOM 780 C C . ALA A 1 95 ? -2.353 7.681 -8.555 1.00 91.62 95 ALA A C 1
ATOM 782 O O . ALA A 1 95 ? -2.901 8.637 -8.018 1.00 91.62 95 ALA A O 1
ATOM 783 N N . CYS A 1 96 ? -1.719 7.795 -9.724 1.00 89.50 96 CYS A N 1
ATOM 784 C CA . CYS A 1 96 ? -1.662 9.035 -10.500 1.00 89.50 96 CYS A CA 1
ATOM 785 C C . CYS A 1 96 ? -3.051 9.476 -10.993 1.00 89.50 96 CYS A C 1
ATOM 787 O O . CYS A 1 96 ? -3.430 10.631 -10.798 1.00 89.50 96 CYS A O 1
ATOM 789 N N . HIS A 1 97 ? -3.837 8.570 -11.583 1.00 88.62 97 HIS A N 1
ATOM 790 C CA . HIS A 1 97 ? -5.179 8.882 -12.099 1.00 88.62 97 HIS A CA 1
ATOM 791 C C . HIS A 1 97 ? -6.169 9.276 -11.007 1.00 88.62 97 HIS A C 1
ATOM 793 O O . HIS A 1 97 ? -7.047 10.106 -11.256 1.00 88.62 97 HIS A O 1
ATOM 799 N N . ALA A 1 98 ? -6.017 8.740 -9.791 1.00 87.88 98 ALA A N 1
ATOM 800 C CA . ALA A 1 98 ? -6.855 9.100 -8.647 1.00 87.88 98 ALA A CA 1
ATOM 801 C C . ALA A 1 98 ? -6.798 10.604 -8.314 1.00 87.88 98 ALA A C 1
ATOM 803 O O . ALA A 1 98 ? -7.746 11.140 -7.738 1.00 87.88 98 ALA A O 1
ATOM 804 N N . TRP A 1 99 ? -5.732 11.289 -8.735 1.00 82.44 99 TRP A N 1
ATOM 805 C CA . TRP A 1 99 ? -5.540 12.731 -8.588 1.00 82.44 99 TRP A CA 1
ATOM 806 C C . TRP A 1 99 ? -5.936 13.550 -9.823 1.00 82.44 99 TRP A C 1
ATOM 808 O O . TRP A 1 99 ? -5.752 14.764 -9.839 1.00 82.44 99 TRP A O 1
ATOM 818 N N . SER A 1 100 ? -6.503 12.938 -10.864 1.00 84.56 100 SER A N 1
ATOM 819 C CA . SER A 1 100 ? -7.090 13.699 -11.972 1.00 84.56 100 SER A CA 1
ATOM 820 C C . SER A 1 100 ? -8.240 14.591 -11.483 1.00 84.56 100 SER A C 1
ATOM 822 O O . SER A 1 100 ? -8.959 14.244 -10.541 1.00 84.56 100 SER A O 1
ATOM 824 N N . LEU A 1 101 ? -8.450 15.738 -12.142 1.00 80.25 101 LEU A N 1
ATOM 825 C CA . LEU A 1 101 ? -9.552 16.652 -11.806 1.00 80.25 101 LEU A CA 1
ATOM 826 C C . LEU A 1 101 ? -10.912 15.947 -11.835 1.00 80.25 101 LEU A C 1
ATOM 828 O O . LEU A 1 101 ? -11.752 16.212 -10.979 1.00 80.25 101 LEU A O 1
ATOM 832 N N . ASP A 1 102 ? -11.115 15.032 -12.780 1.00 84.50 102 ASP A N 1
ATOM 833 C CA . ASP A 1 102 ? -12.365 14.284 -12.898 1.00 84.50 102 ASP A CA 1
ATOM 834 C C . ASP A 1 102 ? -12.541 13.281 -11.753 1.00 84.50 102 ASP A C 1
ATOM 836 O O . ASP A 1 102 ? -13.625 13.194 -11.178 1.00 84.50 102 ASP A O 1
ATOM 840 N N . SER A 1 103 ? -11.476 12.579 -11.351 1.00 84.06 103 SER A N 1
ATOM 841 C CA . SER A 1 103 ? -11.505 11.699 -10.175 1.00 84.06 103 SER A CA 1
ATOM 842 C C . SER A 1 103 ? -11.838 12.471 -8.894 1.00 84.06 103 SER A C 1
ATOM 844 O O . SER A 1 103 ? -12.682 12.041 -8.104 1.00 84.06 103 SER A O 1
ATOM 846 N N . LEU A 1 104 ? -11.233 13.652 -8.719 1.00 82.81 104 LEU A N 1
ATOM 847 C CA . LEU A 1 104 ? -11.484 14.527 -7.572 1.00 82.81 104 LEU A CA 1
ATOM 848 C C . LEU A 1 104 ? -12.917 15.070 -7.561 1.00 82.81 104 LEU A C 1
ATOM 850 O O . LEU A 1 104 ? -13.578 15.017 -6.525 1.00 82.81 104 LEU A O 1
ATOM 854 N N . ARG A 1 105 ? -13.424 15.544 -8.707 1.00 84.81 105 ARG A N 1
ATOM 855 C CA . ARG A 1 105 ? -14.809 16.028 -8.856 1.00 84.81 105 ARG A CA 1
ATOM 856 C C . ARG A 1 105 ? -15.839 14.949 -8.534 1.00 84.81 105 ARG A C 1
ATOM 858 O O . ARG A 1 105 ? -16.856 15.251 -7.919 1.00 84.81 105 ARG A O 1
ATOM 865 N N . ASN A 1 106 ? -15.552 13.707 -8.910 1.00 84.56 106 ASN A N 1
ATOM 866 C CA . ASN A 1 106 ? -16.426 12.564 -8.657 1.00 84.56 106 ASN A CA 1
ATOM 867 C C . ASN A 1 106 ? -16.236 11.941 -7.266 1.00 84.56 106 ASN A C 1
ATOM 869 O O . ASN A 1 106 ? -16.944 11.002 -6.920 1.00 84.56 106 ASN A O 1
ATOM 873 N N . MET A 1 107 ? -15.311 12.463 -6.451 1.00 80.25 107 MET A N 1
ATOM 874 C CA . MET A 1 107 ? -15.003 11.950 -5.112 1.00 80.25 107 MET A CA 1
ATOM 875 C C . MET A 1 107 ? -14.640 10.454 -5.098 1.00 80.25 107 MET A C 1
ATOM 877 O O . MET A 1 107 ? -14.883 9.776 -4.098 1.00 80.25 107 MET A O 1
ATOM 881 N N . ASN A 1 108 ? -13.988 9.959 -6.160 1.00 80.12 108 ASN A N 1
ATOM 882 C CA . ASN A 1 108 ? -13.644 8.539 -6.360 1.00 80.12 108 ASN A CA 1
ATOM 883 C C . ASN A 1 108 ? -12.617 7.983 -5.345 1.00 80.12 108 ASN A C 1
ATOM 885 O O . ASN A 1 108 ? -12.297 6.791 -5.334 1.00 80.12 108 ASN A O 1
ATOM 889 N N . GLY A 1 109 ? -12.092 8.847 -4.471 1.00 82.62 109 GLY A N 1
ATOM 890 C CA . GLY A 1 109 ? -11.117 8.487 -3.450 1.00 82.62 109 GLY A CA 1
ATOM 891 C C . GLY A 1 109 ? -9.779 8.036 -4.036 1.00 82.62 109 GLY A C 1
ATOM 892 O O . GLY A 1 109 ? -9.507 8.170 -5.226 1.00 82.62 109 GLY A O 1
ATOM 893 N N . GLN A 1 110 ? -8.914 7.515 -3.167 1.00 88.06 110 GLN A N 1
ATOM 894 C CA . GLN A 1 110 ? -7.607 6.990 -3.557 1.00 88.06 110 GLN A CA 1
ATOM 895 C C . GLN A 1 110 ? -7.548 5.493 -3.248 1.00 88.06 110 GLN A C 1
ATOM 897 O O . GLN A 1 110 ? -7.507 5.113 -2.070 1.00 88.06 110 GLN A O 1
ATOM 902 N N . PRO A 1 111 ? -7.565 4.631 -4.280 1.00 92.06 111 PRO A N 1
ATOM 903 C CA . PRO A 1 111 ? -7.593 3.191 -4.071 1.00 92.06 111 PRO A CA 1
ATOM 904 C C . PRO A 1 111 ? -6.213 2.642 -3.699 1.00 92.06 111 PRO A C 1
ATOM 906 O O . PRO A 1 111 ? -6.121 1.600 -3.060 1.00 92.06 111 PRO A O 1
ATOM 909 N N . ILE A 1 112 ? -5.130 3.343 -4.044 1.00 95.12 112 ILE A N 1
ATOM 910 C CA . ILE A 1 112 ? -3.765 2.934 -3.710 1.00 95.12 112 ILE A CA 1
ATOM 911 C C . ILE A 1 112 ? -3.305 3.692 -2.471 1.00 95.12 112 ILE A C 1
ATOM 913 O O . ILE A 1 112 ? -3.081 4.900 -2.495 1.00 95.12 112 ILE A O 1
ATOM 917 N N . CYS A 1 113 ? -3.154 2.965 -1.369 1.00 92.75 113 CYS A N 1
ATOM 918 C CA . CYS A 1 113 ? -2.696 3.517 -0.101 1.00 92.75 113 CYS A CA 1
ATOM 919 C C . CYS A 1 113 ? -1.186 3.743 -0.089 1.00 92.75 113 CYS A C 1
ATOM 921 O O . CYS A 1 113 ? -0.714 4.587 0.668 1.00 92.75 113 CYS A O 1
ATOM 923 N N . GLY A 1 114 ? -0.428 2.982 -0.877 1.00 94.31 114 GLY A N 1
ATOM 924 C CA . GLY A 1 114 ? 1.017 3.122 -1.011 1.00 94.31 114 GLY A CA 1
ATOM 925 C C . GLY A 1 114 ? 1.734 1.789 -1.191 1.00 94.31 114 GLY A C 1
ATOM 926 O O . GLY A 1 114 ? 1.120 0.729 -1.321 1.00 94.31 114 GLY A O 1
ATOM 927 N N . TRP A 1 115 ? 3.059 1.864 -1.159 1.00 95.88 115 TRP A N 1
ATOM 928 C CA . TRP A 1 115 ? 3.977 0.745 -1.348 1.00 95.88 115 TRP A CA 1
ATOM 929 C C . TRP A 1 115 ? 4.862 0.617 -0.121 1.00 95.88 115 TRP A C 1
ATOM 931 O O . TRP A 1 115 ? 5.563 1.560 0.254 1.00 95.88 115 TRP A O 1
ATOM 941 N N . VAL A 1 116 ? 4.813 -0.536 0.531 1.00 94.06 116 VAL A N 1
ATOM 942 C CA . VAL A 1 116 ? 5.373 -0.711 1.868 1.00 94.06 116 VAL A CA 1
ATOM 943 C C . VAL A 1 116 ? 6.605 -1.598 1.813 1.00 94.06 116 VAL A C 1
ATOM 945 O O . VAL A 1 116 ? 6.585 -2.698 1.260 1.00 94.06 116 VAL A O 1
ATOM 948 N N . ALA A 1 117 ? 7.672 -1.110 2.437 1.00 91.12 117 ALA A N 1
ATOM 949 C CA . ALA A 1 117 ? 8.857 -1.879 2.761 1.00 91.12 117 ALA A CA 1
ATOM 950 C C . ALA A 1 117 ? 8.688 -2.468 4.164 1.00 91.12 117 ALA A C 1
ATOM 952 O O . ALA A 1 117 ? 8.553 -1.727 5.142 1.00 91.12 117 ALA A O 1
ATOM 953 N N . ALA A 1 118 ? 8.680 -3.793 4.264 1.00 86.31 118 ALA A N 1
ATOM 954 C CA . ALA A 1 118 ? 8.603 -4.511 5.529 1.00 86.31 118 ALA A CA 1
ATOM 955 C C . ALA A 1 118 ? 9.407 -5.811 5.428 1.00 86.31 118 ALA A C 1
ATOM 957 O O . ALA A 1 118 ? 9.400 -6.456 4.383 1.00 86.31 118 ALA A O 1
ATOM 958 N N . ASN A 1 119 ? 10.068 -6.209 6.517 1.00 77.88 119 ASN A N 1
ATOM 959 C CA . ASN A 1 119 ? 10.736 -7.517 6.608 1.00 77.88 119 ASN A CA 1
ATOM 960 C C . ASN A 1 119 ? 9.752 -8.667 6.883 1.00 77.88 119 ASN A C 1
ATOM 962 O O . ASN A 1 119 ? 10.090 -9.829 6.680 1.00 77.88 119 ASN A O 1
ATOM 966 N N . GLY A 1 120 ? 8.540 -8.343 7.344 1.00 78.56 120 GLY A N 1
ATOM 967 C CA . GLY A 1 120 ? 7.485 -9.312 7.629 1.00 78.56 120 GLY A CA 1
ATOM 968 C C . GLY A 1 120 ? 6.609 -9.658 6.422 1.00 78.56 120 GLY A C 1
ATOM 969 O O . GLY A 1 120 ? 6.646 -9.038 5.356 1.00 78.56 120 GLY A O 1
ATOM 970 N N . SER A 1 121 ? 5.770 -10.665 6.614 1.00 89.00 121 SER A N 1
ATOM 971 C CA . SER A 1 121 ? 4.694 -11.054 5.708 1.00 89.00 121 SER A CA 1
ATOM 972 C C . SER A 1 121 ? 3.550 -10.028 5.686 1.00 89.00 121 SER A C 1
ATOM 974 O O . SER A 1 121 ? 3.336 -9.274 6.641 1.00 89.00 121 SER A O 1
ATOM 976 N N . SER A 1 122 ? 2.734 -10.060 4.623 1.00 92.88 122 SER A N 1
ATOM 977 C CA . SER A 1 122 ? 1.475 -9.299 4.550 1.00 92.88 122 SER A CA 1
ATOM 978 C C . SER A 1 122 ? 0.565 -9.574 5.753 1.00 92.88 122 SER A C 1
ATOM 980 O O . SER A 1 122 ? -0.122 -8.675 6.233 1.00 92.88 122 SER A O 1
ATOM 982 N N . SER A 1 123 ? 0.592 -10.810 6.265 1.00 94.50 123 SER A N 1
ATOM 983 C CA . SER A 1 123 ? -0.197 -11.228 7.422 1.00 94.50 123 SER A CA 1
ATOM 984 C C . SER A 1 123 ? 0.251 -10.539 8.707 1.00 94.50 123 SER A C 1
ATOM 986 O O . SER A 1 123 ? -0.584 -9.995 9.426 1.00 94.50 123 SER A O 1
ATOM 988 N N . GLU A 1 124 ? 1.550 -10.513 9.005 1.00 93.00 124 GLU A N 1
ATOM 989 C CA . GLU A 1 124 ? 2.069 -9.889 10.231 1.00 93.00 124 GLU A CA 1
ATOM 990 C C . GLU A 1 124 ? 1.765 -8.391 10.272 1.00 93.00 124 GLU A C 1
ATOM 992 O O . GLU A 1 124 ? 1.252 -7.887 11.277 1.00 93.00 124 GLU A O 1
ATOM 997 N N . LEU A 1 125 ? 2.012 -7.692 9.159 1.00 93.06 125 LEU A N 1
ATOM 998 C CA . LEU A 1 125 ? 1.709 -6.269 9.035 1.00 93.06 125 LEU A CA 1
ATOM 999 C C . LEU A 1 125 ? 0.199 -6.009 9.115 1.00 93.06 125 LEU A C 1
ATOM 1001 O O . LEU A 1 125 ? -0.239 -5.142 9.871 1.00 93.06 125 LEU A O 1
ATOM 1005 N N . GLY A 1 126 ? -0.612 -6.789 8.398 1.00 93.94 126 GLY A N 1
ATOM 1006 C CA . GLY A 1 126 ? -2.062 -6.634 8.409 1.00 93.94 126 GLY A CA 1
ATOM 1007 C C . GLY A 1 126 ? -2.676 -6.908 9.784 1.00 93.94 126 GLY A C 1
ATOM 1008 O O . GLY A 1 126 ? -3.525 -6.146 10.238 1.00 93.94 126 GLY A O 1
ATOM 1009 N N . HIS A 1 127 ? -2.216 -7.926 10.512 1.00 93.81 127 HIS A N 1
ATOM 1010 C CA . HIS A 1 127 ? -2.657 -8.162 11.889 1.00 93.81 127 HIS A CA 1
ATOM 1011 C C . HIS A 1 127 ? -2.230 -7.043 12.837 1.00 93.81 127 HIS A C 1
ATOM 1013 O O . HIS A 1 127 ? -2.997 -6.682 13.731 1.00 93.81 127 HIS A O 1
ATOM 1019 N N . TYR A 1 128 ? -1.024 -6.495 12.666 1.00 91.75 128 TYR A N 1
ATOM 1020 C CA . TYR A 1 128 ? -0.591 -5.340 13.442 1.00 91.75 128 TYR A CA 1
ATOM 1021 C C . TYR A 1 128 ? -1.526 -4.152 13.203 1.00 91.75 128 TYR A C 1
ATOM 1023 O O . TYR A 1 128 ? -2.128 -3.650 14.150 1.00 91.75 128 TYR A O 1
ATOM 1031 N N . TRP A 1 129 ? -1.732 -3.756 11.946 1.00 90.69 129 TRP A N 1
ATOM 1032 C CA . TRP A 1 129 ? -2.610 -2.636 11.614 1.00 90.69 129 TRP A CA 1
ATOM 1033 C C . TRP A 1 129 ? -4.057 -2.864 12.032 1.00 90.69 129 TRP A C 1
ATOM 1035 O O . TRP A 1 129 ? -4.680 -1.936 12.534 1.00 90.69 129 TRP A O 1
ATOM 1045 N N . ALA A 1 130 ? -4.585 -4.083 11.926 1.00 89.19 130 ALA A N 1
ATOM 1046 C CA . ALA A 1 130 ? -5.924 -4.393 12.420 1.00 89.19 130 ALA A CA 1
ATOM 1047 C C . ALA A 1 130 ? -6.083 -4.072 13.915 1.00 89.19 130 ALA A C 1
ATOM 1049 O O . ALA A 1 130 ? -7.115 -3.537 14.309 1.00 89.19 130 ALA A O 1
ATOM 1050 N N . ARG A 1 131 ? -5.058 -4.345 14.738 1.00 85.19 131 ARG A N 1
ATOM 1051 C CA . ARG A 1 131 ? -5.065 -4.017 16.174 1.00 85.19 131 ARG A CA 1
ATOM 1052 C C . ARG A 1 131 ? -4.898 -2.520 16.431 1.00 85.19 131 ARG A C 1
ATOM 1054 O O . ARG A 1 131 ? -5.511 -1.995 17.356 1.00 85.19 1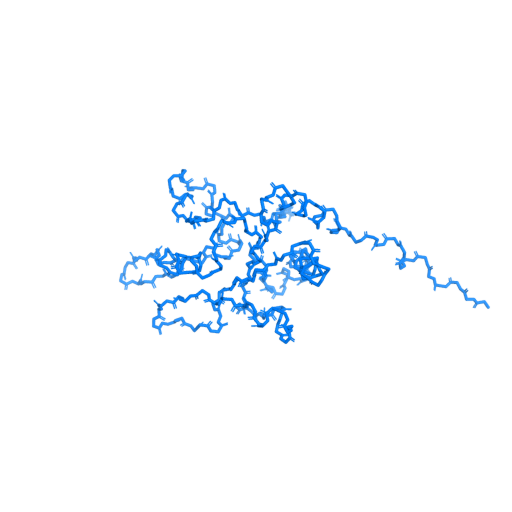31 ARG A O 1
ATOM 1061 N N . THR A 1 132 ? -4.083 -1.840 15.628 1.00 79.75 132 THR A N 1
ATOM 1062 C CA . THR A 1 132 ? -3.714 -0.432 15.853 1.00 79.75 132 THR A CA 1
ATOM 1063 C C . THR A 1 132 ? -4.688 0.560 15.204 1.00 79.75 132 THR A C 1
ATOM 1065 O O . THR A 1 132 ? -4.781 1.703 15.642 1.00 79.75 132 THR A O 1
ATOM 1068 N N . CYS A 1 133 ? -5.499 0.140 14.225 1.00 70.62 133 CYS A N 1
ATOM 1069 C CA . CYS A 1 133 ? -6.552 0.967 13.615 1.00 70.62 133 CYS A CA 1
ATOM 1070 C C . CYS A 1 133 ? -7.721 1.300 14.570 1.00 70.62 133 CYS A C 1
ATOM 1072 O O . CYS A 1 133 ? -8.636 2.040 14.199 1.00 70.62 133 CYS A O 1
ATOM 1074 N N . HIS A 1 134 ? -7.699 0.815 15.812 1.00 64.12 134 HIS A N 1
ATOM 1075 C CA . HIS A 1 134 ? -8.693 1.100 16.847 1.00 64.12 134 HIS A CA 1
ATOM 1076 C C . HIS A 1 134 ? -8.279 2.283 17.723 1.00 64.12 134 HIS A C 1
ATOM 1078 O O . HIS A 1 134 ? -7.936 2.110 18.888 1.00 64.12 134 HIS A O 1
ATOM 1084 N N . LEU A 1 135 ? -8.302 3.502 17.186 1.00 57.22 135 LEU A N 1
ATOM 1085 C CA . LEU A 1 135 ? -7.892 4.674 17.964 1.00 57.22 135 LEU A CA 1
ATOM 1086 C C . LEU A 1 135 ? -8.852 5.849 17.812 1.00 57.22 135 LEU A C 1
ATOM 1088 O O . LEU A 1 135 ? -8.479 6.924 17.355 1.00 57.22 135 LEU A O 1
ATOM 1092 N N . HIS A 1 136 ? -10.085 5.666 18.287 1.00 54.19 136 HIS A N 1
ATOM 1093 C CA . HIS A 1 136 ? -10.729 6.713 19.078 1.00 54.19 136 HIS A CA 1
ATOM 1094 C C . HIS A 1 136 ? -11.938 6.169 19.840 1.00 54.19 136 HIS A C 1
ATOM 1096 O O . HIS A 1 136 ? -12.907 5.739 19.222 1.00 54.19 136 HIS A O 1
ATOM 1102 N N . TYR A 1 137 ? -11.910 6.239 21.170 1.00 54.22 137 TYR A N 1
ATOM 1103 C CA . TYR A 1 137 ? -13.117 6.189 21.992 1.00 54.22 137 TYR A CA 1
ATOM 1104 C C . TYR A 1 137 ? -13.400 7.617 22.453 1.00 54.22 137 TYR A C 1
ATOM 1106 O O . TYR A 1 137 ? -12.731 8.130 23.347 1.00 54.22 137 TYR A O 1
ATOM 1114 N N . ARG A 1 138 ? -14.346 8.304 21.807 1.00 53.94 138 ARG A N 1
ATOM 1115 C CA . ARG A 1 138 ? -14.780 9.648 22.221 1.00 53.94 138 ARG A CA 1
ATOM 1116 C C . ARG A 1 138 ? -16.282 9.622 22.422 1.00 53.94 138 ARG A C 1
ATOM 1118 O O . ARG A 1 138 ? -17.006 9.221 21.517 1.00 53.94 138 ARG A O 1
ATOM 1125 N N . GLN A 1 139 ? -16.726 10.037 23.610 1.00 63.06 139 GLN A N 1
ATOM 1126 C CA . GLN A 1 139 ? -18.147 10.097 23.980 1.00 63.06 139 GLN A CA 1
ATOM 1127 C C . GLN A 1 139 ? -18.893 8.759 23.790 1.00 63.06 139 GLN A C 1
ATOM 1129 O O . GLN A 1 139 ? -20.022 8.735 23.317 1.00 63.06 139 GLN A O 1
ATOM 1134 N N . GLY A 1 140 ? -18.258 7.627 24.108 1.00 60.38 140 GLY A N 1
ATOM 1135 C CA . GLY A 1 140 ? -18.906 6.315 23.985 1.00 60.38 140 GLY A CA 1
ATOM 1136 C C . GLY A 1 140 ? -18.858 5.680 22.590 1.00 60.38 140 GLY A C 1
ATOM 1137 O O . GLY A 1 140 ? -19.347 4.568 22.412 1.00 60.38 140 GLY A O 1
ATOM 1138 N N . LEU A 1 141 ? -18.270 6.350 21.591 1.00 58.09 141 LEU A N 1
ATOM 1139 C CA . LEU A 1 141 ? -18.171 5.836 20.225 1.00 58.09 141 LEU A CA 1
ATOM 1140 C C . LEU A 1 141 ? -16.756 5.351 19.922 1.00 58.09 141 LEU A C 1
ATOM 1142 O O . LEU A 1 141 ? -15.817 6.149 19.919 1.00 58.09 141 LEU A O 1
ATOM 1146 N N . ALA A 1 142 ? -16.631 4.064 19.596 1.00 62.78 142 ALA A N 1
ATOM 1147 C CA . ALA A 1 142 ? -15.453 3.525 18.930 1.00 62.78 142 ALA A CA 1
ATOM 1148 C C . ALA A 1 142 ? -15.455 3.985 17.462 1.00 62.78 142 ALA A C 1
ATOM 1150 O O . ALA A 1 142 ? -16.347 3.629 16.689 1.00 62.78 142 ALA A O 1
ATOM 1151 N N . LYS A 1 143 ? -14.476 4.808 17.077 1.00 68.94 143 LYS A N 1
ATOM 1152 C CA . LYS A 1 143 ? -14.246 5.234 15.692 1.00 68.94 143 LYS A CA 1
ATOM 1153 C C . LYS A 1 143 ? -12.998 4.553 15.141 1.00 68.94 143 LYS A C 1
ATOM 1155 O O . LYS A 1 143 ? -11.975 4.457 15.817 1.00 68.94 143 LYS A O 1
ATOM 1160 N N . LEU A 1 144 ? -13.097 4.087 13.900 1.00 74.25 144 LEU A N 1
ATOM 1161 C CA . LEU A 1 144 ? -11.972 3.518 13.169 1.00 74.25 144 LEU A CA 1
ATOM 1162 C C . LEU A 1 144 ? -11.056 4.652 12.699 1.00 74.25 144 LEU A C 1
ATOM 1164 O O . LEU A 1 144 ? -11.503 5.550 11.983 1.00 74.25 144 LEU A O 1
ATOM 1168 N N . LEU A 1 145 ? -9.775 4.588 13.055 1.00 78.12 145 LEU A N 1
ATOM 1169 C CA . LEU A 1 145 ? -8.775 5.471 12.472 1.00 78.12 145 LEU A CA 1
ATOM 1170 C C . LEU A 1 145 ? -8.381 4.907 11.106 1.00 78.12 145 LEU A C 1
ATOM 1172 O O . LEU A 1 145 ? -7.667 3.906 11.011 1.00 78.12 145 LEU A O 1
ATOM 1176 N N . ARG A 1 146 ? -8.854 5.545 10.033 1.00 81.12 146 ARG A N 1
ATOM 1177 C CA . ARG A 1 146 ? -8.581 5.133 8.648 1.00 81.12 146 ARG A CA 1
ATOM 1178 C C . ARG A 1 146 ? -7.180 5.548 8.194 1.00 81.12 146 ARG A C 1
ATOM 1180 O O . ARG A 1 146 ? -7.029 6.216 7.190 1.00 81.12 146 ARG A O 1
ATOM 1187 N N . PHE A 1 147 ? -6.138 5.137 8.912 1.00 84.81 147 PHE A N 1
ATOM 1188 C CA . PHE A 1 147 ? -4.749 5.476 8.567 1.00 84.81 147 PHE A CA 1
ATOM 1189 C C . PHE A 1 147 ? -4.301 4.974 7.175 1.00 84.81 147 PHE A C 1
ATOM 1191 O O . PHE A 1 147 ? -3.342 5.479 6.593 1.00 84.81 147 PHE A O 1
ATOM 1198 N N . HIS A 1 148 ? -5.007 3.981 6.628 1.00 85.31 148 HIS A N 1
ATOM 1199 C CA . HIS A 1 148 ? -4.826 3.528 5.249 1.00 85.31 148 HIS A CA 1
ATOM 1200 C C . HIS A 1 148 ? -5.247 4.573 4.216 1.00 85.31 148 HIS A C 1
ATOM 1202 O O . HIS A 1 148 ? -4.647 4.632 3.146 1.00 85.31 148 HIS A O 1
ATOM 1208 N N . ASP A 1 149 ? -6.243 5.397 4.534 1.00 85.31 149 ASP A N 1
ATOM 1209 C CA . ASP A 1 149 ? -6.739 6.449 3.658 1.00 85.31 149 ASP A CA 1
ATOM 1210 C C . ASP A 1 149 ? -5.651 7.525 3.492 1.00 85.31 149 ASP A C 1
ATOM 1212 O O . ASP A 1 149 ? -5.241 8.128 4.494 1.00 85.31 149 ASP A O 1
ATOM 1216 N N . PRO A 1 150 ? -5.145 7.752 2.265 1.00 84.19 150 PRO A N 1
ATOM 1217 C CA . PRO A 1 150 ? -4.108 8.745 2.023 1.00 84.19 150 PRO A CA 1
ATOM 1218 C C . PRO A 1 150 ? -4.478 10.137 2.526 1.00 84.19 150 PRO A C 1
ATOM 1220 O O . PRO A 1 150 ? -3.637 10.765 3.159 1.00 84.19 150 PRO A O 1
ATOM 1223 N N . ALA A 1 151 ? -5.733 10.573 2.371 1.00 81.12 151 ALA A N 1
ATOM 1224 C CA . ALA A 1 151 ? -6.161 11.884 2.848 1.00 81.12 151 ALA A CA 1
ATOM 1225 C C . ALA A 1 151 ? -6.047 11.968 4.377 1.00 81.12 151 ALA A C 1
ATOM 1227 O O . ALA A 1 151 ? -5.473 12.907 4.920 1.00 81.12 151 ALA A O 1
ATOM 1228 N N . VAL A 1 152 ? -6.512 10.946 5.100 1.00 84.44 152 VAL A N 1
ATOM 1229 C CA . VAL A 1 152 ? -6.385 10.908 6.567 1.00 84.44 152 VAL A CA 1
ATOM 1230 C C . VAL A 1 152 ? -4.918 10.896 6.988 1.00 84.44 152 VAL A C 1
ATOM 1232 O O . VAL A 1 152 ? -4.537 11.612 7.915 1.00 84.44 152 VAL A O 1
ATOM 1235 N N . ARG A 1 153 ? -4.086 10.087 6.326 1.00 87.06 153 ARG A N 1
ATOM 1236 C CA . ARG A 1 153 ? -2.663 9.974 6.653 1.00 87.06 153 ARG A CA 1
ATOM 1237 C C . ARG A 1 153 ? -1.910 11.269 6.377 1.00 87.06 153 ARG A C 1
ATOM 1239 O O . ARG A 1 153 ? -1.126 11.663 7.229 1.00 87.06 153 ARG A O 1
ATOM 1246 N N . GLU A 1 154 ? -2.139 11.925 5.246 1.00 84.12 154 GLU A N 1
ATOM 1247 C CA . GLU A 1 154 ? -1.485 13.189 4.884 1.00 84.12 154 GLU A CA 1
ATOM 1248 C C . GLU A 1 154 ? -1.759 14.288 5.910 1.00 84.12 154 GLU A C 1
ATOM 1250 O O . GLU A 1 154 ? -0.829 14.971 6.334 1.00 84.12 154 GLU A O 1
ATOM 1255 N N . TRP A 1 155 ? -3.004 14.401 6.379 1.00 84.12 155 TRP A N 1
ATOM 1256 C CA . TRP A 1 155 ? -3.369 15.357 7.425 1.00 84.12 155 TRP A CA 1
ATOM 1257 C C . TRP A 1 155 ? -2.820 14.974 8.804 1.00 84.12 155 TRP A C 1
ATOM 1259 O O . TRP A 1 155 ? -2.388 15.840 9.561 1.00 84.12 155 TRP A O 1
ATOM 1269 N N . LEU A 1 156 ? -2.825 13.684 9.150 1.00 85.31 156 LEU A N 1
ATOM 1270 C CA . LEU A 1 156 ? -2.415 13.217 10.475 1.00 85.31 156 LEU A CA 1
ATOM 1271 C C . LEU A 1 156 ? -0.890 13.206 10.655 1.00 85.31 156 LEU A C 1
ATOM 1273 O O . LEU A 1 156 ? -0.389 13.563 11.718 1.00 85.31 156 LEU A O 1
ATOM 1277 N N . TRP A 1 157 ? -0.146 12.765 9.639 1.00 88.88 157 TRP A N 1
ATOM 1278 C CA . TRP A 1 157 ? 1.275 12.417 9.737 1.00 88.88 157 TRP A CA 1
ATOM 1279 C C . TRP A 1 157 ? 2.183 13.544 10.257 1.00 88.88 157 TRP A C 1
ATOM 1281 O O . TRP A 1 157 ? 3.017 13.262 11.131 1.00 88.88 157 TRP A O 1
ATOM 1291 N N . PRO A 1 158 ? 2.040 14.810 9.808 1.00 89.06 158 PRO A N 1
ATOM 1292 C CA . PRO A 1 158 ? 2.861 15.918 10.295 1.00 89.06 158 PRO A CA 1
ATOM 1293 C C . PRO A 1 158 ? 2.668 16.189 11.789 1.00 89.06 158 PRO A C 1
ATOM 1295 O O . PRO A 1 158 ? 3.630 16.552 12.459 1.00 89.06 158 PRO A O 1
ATOM 1298 N N . SER A 1 159 ? 1.465 15.948 12.319 1.00 89.00 159 SER A N 1
ATOM 1299 C CA . SER A 1 159 ? 1.108 16.194 13.721 1.00 89.00 159 SER A CA 1
ATOM 1300 C C . SER A 1 159 ? 1.513 15.071 14.678 1.00 89.00 159 SER A C 1
ATOM 1302 O O . SER A 1 159 ? 1.409 15.247 15.889 1.00 89.00 159 SER A O 1
ATOM 1304 N N . LEU A 1 160 ? 1.952 13.917 14.164 1.00 87.19 160 LEU A N 1
ATOM 1305 C CA . LEU A 1 160 ? 2.384 12.794 14.993 1.00 87.19 160 LEU A CA 1
ATOM 1306 C C . LEU A 1 160 ? 3.832 12.959 15.467 1.00 87.19 160 LEU A C 1
ATOM 1308 O O . LEU A 1 160 ? 4.738 13.213 14.668 1.00 87.19 160 LEU A O 1
ATOM 1312 N N . GLU A 1 161 ? 4.066 12.688 16.747 1.00 92.00 161 GLU A N 1
ATOM 1313 C CA . GLU A 1 161 ? 5.404 12.496 17.303 1.00 92.00 161 GLU A CA 1
ATOM 1314 C C . GLU A 1 161 ? 6.089 11.267 16.690 1.00 92.00 161 GLU A C 1
ATOM 1316 O O . GLU A 1 161 ? 5.437 10.336 16.209 1.00 92.00 161 GLU A O 1
ATOM 1321 N N . LEU A 1 162 ? 7.422 11.199 16.779 1.00 90.62 162 LEU A N 1
ATOM 1322 C CA . LEU A 1 162 ? 8.196 10.071 16.247 1.00 90.62 162 LEU A CA 1
ATOM 1323 C C . LEU A 1 162 ? 7.690 8.715 16.766 1.00 90.62 162 LEU A C 1
ATOM 1325 O O . LEU A 1 162 ? 7.485 7.791 15.979 1.00 90.62 162 LEU A O 1
ATOM 1329 N N . ARG A 1 163 ? 7.419 8.613 18.073 1.00 88.81 163 ARG A N 1
ATOM 1330 C CA . ARG A 1 163 ? 6.903 7.385 18.692 1.00 88.81 163 ARG A CA 1
ATOM 1331 C C . ARG A 1 163 ? 5.521 7.007 18.158 1.00 88.81 163 ARG A C 1
ATOM 1333 O O . ARG A 1 163 ? 5.240 5.829 17.957 1.00 88.81 163 ARG A O 1
ATOM 1340 N N . GLN A 1 164 ? 4.663 7.993 17.904 1.00 87.81 164 GLN A N 1
ATOM 1341 C CA . GLN A 1 164 ? 3.339 7.760 17.331 1.00 87.81 164 GLN A CA 1
ATOM 1342 C C . GLN A 1 164 ? 3.449 7.301 15.875 1.00 87.81 164 GLN A C 1
ATOM 1344 O O . GLN A 1 164 ? 2.774 6.353 15.492 1.00 87.81 164 GLN A O 1
ATOM 1349 N N . ARG A 1 165 ? 4.348 7.890 15.075 1.00 89.25 165 ARG A N 1
ATOM 1350 C CA . ARG A 1 165 ? 4.624 7.429 13.703 1.00 89.25 165 ARG A CA 1
ATOM 1351 C C . ARG A 1 165 ? 5.120 5.984 13.680 1.00 89.25 165 ARG A C 1
ATOM 1353 O O . ARG A 1 165 ? 4.615 5.190 12.895 1.00 89.25 165 ARG A O 1
ATOM 1360 N N . GLN A 1 166 ? 6.044 5.626 14.573 1.00 89.12 166 GLN A N 1
ATOM 1361 C CA . GLN A 1 166 ? 6.529 4.248 14.724 1.00 89.12 166 GLN A CA 1
ATOM 1362 C C . GLN A 1 166 ? 5.401 3.283 15.108 1.00 89.12 166 GLN A C 1
ATOM 1364 O O . GLN A 1 166 ? 5.299 2.204 14.532 1.00 89.12 166 GLN A O 1
ATOM 1369 N N . LEU A 1 167 ? 4.513 3.686 16.022 1.00 88.31 167 LEU A N 1
ATOM 1370 C CA . LEU A 1 167 ? 3.332 2.900 16.385 1.00 88.31 167 LEU A CA 1
ATOM 1371 C C . LEU A 1 167 ? 2.353 2.752 15.208 1.00 88.31 167 LEU A C 1
ATOM 1373 O O . LEU A 1 167 ? 1.769 1.693 15.030 1.00 88.31 167 LEU A O 1
ATOM 1377 N N . MET A 1 168 ? 2.167 3.786 14.385 1.00 87.31 168 MET A N 1
ATOM 1378 C CA . MET A 1 168 ? 1.288 3.701 13.213 1.00 87.31 168 MET A CA 1
ATOM 1379 C C . MET A 1 168 ? 1.865 2.799 12.113 1.00 87.31 168 MET A C 1
ATOM 1381 O O . MET A 1 168 ? 1.116 2.066 11.467 1.00 87.31 168 MET A O 1
ATOM 1385 N N . LEU A 1 169 ? 3.185 2.821 11.908 1.00 89.19 169 LEU A N 1
ATOM 1386 C CA . LEU A 1 169 ? 3.873 1.949 10.949 1.00 89.19 169 LEU A CA 1
ATOM 1387 C C . LEU A 1 169 ? 3.897 0.492 11.409 1.00 89.19 169 LEU A C 1
ATOM 1389 O O . LEU A 1 169 ? 3.651 -0.412 10.609 1.00 89.19 169 LEU A O 1
ATOM 1393 N N . GLY A 1 170 ? 4.177 0.263 12.691 1.00 88.50 170 GLY A N 1
ATOM 1394 C CA . GLY A 1 170 ? 4.392 -1.072 13.223 1.00 88.50 170 GLY A CA 1
ATOM 1395 C C . GLY A 1 170 ? 5.627 -1.737 12.620 1.00 88.50 170 GLY A C 1
ATOM 1396 O O . GLY A 1 170 ? 6.699 -1.139 12.647 1.00 88.50 170 GLY A O 1
ATOM 1397 N N . PRO A 1 171 ? 5.512 -2.967 12.083 1.00 88.75 171 PRO A N 1
ATOM 1398 C CA . PRO A 1 171 ? 6.644 -3.678 11.492 1.00 88.75 171 PRO A CA 1
ATOM 1399 C C . PRO A 1 171 ? 7.025 -3.167 10.091 1.00 88.75 171 PRO A C 1
ATOM 1401 O O . PRO A 1 171 ? 7.966 -3.689 9.492 1.00 88.75 171 PRO A O 1
ATOM 1404 N N . ALA A 1 172 ? 6.306 -2.180 9.543 1.00 90.19 172 ALA A N 1
ATOM 1405 C CA . ALA A 1 172 ? 6.721 -1.503 8.322 1.00 90.19 172 ALA A CA 1
ATOM 1406 C C . ALA A 1 172 ? 7.935 -0.604 8.598 1.00 90.19 172 ALA A C 1
ATOM 1408 O O . ALA A 1 172 ? 7.923 0.214 9.514 1.00 90.19 172 ALA A O 1
ATOM 1409 N N . GLU A 1 173 ? 8.961 -0.704 7.761 1.00 86.75 173 GLU A N 1
ATOM 1410 C CA . GLU A 1 173 ? 10.124 0.185 7.822 1.00 86.75 173 GLU A CA 1
ATOM 1411 C C . GLU A 1 173 ? 9.825 1.528 7.162 1.00 86.75 173 GLU A C 1
ATOM 1413 O O . GLU A 1 173 ? 10.222 2.587 7.647 1.00 86.75 173 GLU A O 1
ATOM 1418 N N . LYS A 1 174 ? 9.127 1.480 6.023 1.00 87.50 174 LYS A N 1
ATOM 1419 C CA . LYS A 1 174 ? 8.813 2.656 5.218 1.00 87.50 174 LYS A CA 1
ATOM 1420 C C . LYS A 1 174 ? 7.540 2.431 4.418 1.00 87.50 174 LYS A C 1
ATOM 1422 O O . LYS A 1 174 ? 7.299 1.342 3.905 1.00 87.50 174 LYS A O 1
ATOM 1427 N N . ILE A 1 175 ? 6.771 3.502 4.258 1.00 88.94 175 ILE A N 1
ATOM 1428 C CA . ILE A 1 175 ? 5.670 3.581 3.301 1.00 88.94 175 ILE A CA 1
ATOM 1429 C C . ILE A 1 175 ? 6.062 4.625 2.259 1.00 88.94 175 ILE A C 1
ATOM 1431 O O . ILE A 1 175 ? 6.324 5.780 2.597 1.00 88.94 175 ILE A O 1
ATOM 1435 N N . SER A 1 176 ? 6.126 4.212 1.001 1.00 90.00 176 SER A N 1
ATOM 1436 C CA . SER A 1 176 ? 6.244 5.102 -0.148 1.00 90.00 176 SER A CA 1
ATOM 1437 C C . SER A 1 176 ? 4.839 5.431 -0.641 1.00 90.00 176 SER A C 1
ATOM 1439 O O . SER A 1 176 ? 4.000 4.541 -0.773 1.00 90.00 176 SER A O 1
ATOM 1441 N N . VAL A 1 177 ? 4.567 6.706 -0.892 1.00 87.06 177 VAL A N 1
ATOM 1442 C CA . VAL A 1 177 ? 3.268 7.205 -1.361 1.00 87.06 177 VAL A CA 1
ATOM 1443 C C . VAL A 1 177 ? 3.519 8.245 -2.447 1.00 87.06 177 VAL A C 1
ATOM 1445 O O . VAL A 1 177 ? 4.581 8.873 -2.457 1.00 87.06 177 VAL A O 1
ATOM 1448 N N . LEU A 1 178 ? 2.558 8.442 -3.345 1.00 79.81 178 LEU A N 1
ATOM 1449 C CA . LEU A 1 178 ? 2.572 9.601 -4.229 1.00 79.81 178 LEU A CA 1
ATOM 1450 C C . LEU A 1 178 ? 1.794 10.725 -3.552 1.00 79.81 178 LEU A C 1
ATOM 1452 O O . LEU A 1 178 ? 0.583 10.619 -3.390 1.00 79.81 178 LEU A O 1
ATOM 1456 N N . VAL A 1 179 ? 2.506 11.774 -3.142 1.00 66.38 179 VAL A N 1
ATOM 1457 C CA . VAL A 1 179 ? 1.890 13.001 -2.627 1.00 66.38 179 VAL A CA 1
ATOM 1458 C C . VAL A 1 179 ? 1.757 13.973 -3.788 1.00 66.38 179 VAL A C 1
ATOM 1460 O O . VAL A 1 179 ? 2.764 14.360 -4.385 1.00 66.38 179 VAL A O 1
ATOM 1463 N N . PHE A 1 180 ? 0.532 14.390 -4.086 1.00 62.97 180 PHE A N 1
ATOM 1464 C CA . PHE A 1 180 ? 0.272 15.473 -5.027 1.00 62.97 180 PHE A CA 1
ATOM 1465 C C . PHE A 1 180 ? -0.197 16.689 -4.236 1.00 62.97 180 PHE A C 1
ATOM 1467 O O . PHE A 1 180 ? -1.312 16.733 -3.725 1.00 62.97 180 PHE A O 1
ATOM 1474 N N . ILE A 1 181 ? 0.684 17.683 -4.102 1.00 50.69 181 ILE A N 1
ATOM 1475 C CA . ILE A 1 181 ? 0.331 18.957 -3.475 1.00 50.69 181 ILE A CA 1
ATOM 1476 C C . ILE A 1 181 ? -0.512 19.736 -4.484 1.00 50.69 181 ILE A C 1
ATOM 1478 O O . ILE A 1 181 ? 0.020 20.348 -5.409 1.00 50.69 181 ILE A O 1
ATOM 1482 N N . PHE A 1 182 ? -1.831 19.725 -4.305 1.00 44.75 182 PHE A N 1
ATOM 1483 C CA . PHE A 1 182 ? -2.688 20.715 -4.941 1.00 44.75 182 PHE A CA 1
ATOM 1484 C C . PHE A 1 182 ? -2.496 22.038 -4.208 1.00 44.75 182 PHE A C 1
ATOM 1486 O O . PHE A 1 182 ? -3.029 22.239 -3.117 1.00 44.75 182 PHE A O 1
ATOM 1493 N N . ILE A 1 183 ? -1.750 22.964 -4.812 1.00 35.22 183 ILE A N 1
ATOM 1494 C CA . ILE A 1 183 ? -1.929 24.377 -4.484 1.00 35.22 183 ILE A CA 1
ATOM 1495 C C . ILE A 1 183 ? -3.273 24.762 -5.102 1.00 35.22 183 ILE A C 1
ATOM 1497 O O . ILE A 1 183 ? -3.355 25.113 -6.278 1.00 35.22 183 ILE A O 1
ATOM 1501 N N . LEU A 1 184 ? -4.351 24.609 -4.332 1.00 33.12 184 LEU A N 1
ATOM 1502 C CA . LEU A 1 184 ? -5.644 25.173 -4.691 1.00 33.12 184 LEU A CA 1
ATOM 1503 C C . LEU A 1 184 ? -5.515 26.692 -4.563 1.00 33.12 184 LEU A C 1
ATOM 1505 O O . LEU A 1 184 ? -5.728 27.259 -3.493 1.00 33.12 184 LEU A O 1
ATOM 1509 N N . TYR A 1 185 ? -5.128 27.349 -5.654 1.00 27.28 185 TYR A N 1
ATOM 1510 C CA . TYR A 1 185 ? -5.406 28.767 -5.818 1.00 27.28 185 TYR A CA 1
ATOM 1511 C C . TYR A 1 185 ? -6.923 28.901 -5.962 1.00 27.28 185 TYR A C 1
ATOM 1513 O O . TYR A 1 185 ? -7.480 28.683 -7.036 1.00 27.28 185 TYR A O 1
ATOM 1521 N N . PHE A 1 186 ? -7.599 29.193 -4.855 1.00 28.62 186 PHE A N 1
ATOM 1522 C CA . PHE A 1 186 ? -8.923 29.793 -4.922 1.00 28.62 186 PHE A CA 1
ATOM 1523 C C . PHE A 1 186 ? -8.719 31.226 -5.430 1.00 28.62 186 PHE A C 1
ATOM 1525 O O . PHE A 1 186 ? -8.115 32.036 -4.727 1.00 28.62 186 PHE A O 1
ATOM 1532 N N . ASN A 1 187 ? -9.133 31.488 -6.673 1.00 34.16 187 ASN A N 1
ATOM 1533 C CA . ASN A 1 187 ? -9.384 32.851 -7.151 1.00 34.16 187 ASN A CA 1
ATOM 1534 C C . ASN A 1 187 ? -10.698 33.363 -6.563 1.00 34.16 187 ASN A C 1
ATOM 1536 O O . ASN A 1 187 ? -11.644 32.545 -6.477 1.00 34.16 187 ASN A O 1
#

Sequence (187 aa):
MSRDQPEQFLMASSWDKHVLALHSIFAGRPDRHCLLWVNPAQSDPFEGDLLVEERKFRVPIKHPRFDLRYAPYLVRLDLSRSKDSDVLARSVELACHAWSLDSLRNMNGQPICGWVAANGSSSELGHYWARTCHLHYRQGLAKLLRFHDPAVREWLWPSLELRQRQLMLGPAEKISVLVFIFILYFN

Secondary structure (DSSP, 8-state):
-----SGGGS-S-TTHHHHHHHHHHHHTSTT-EEEEEE--SS--TTTT-HHHHHH-EE-----TT--GGG--EEEEEETTSHHHHHHHHHHHHHHHHTTSHHHHHTT---SEEEEEEESS-HHHHHHHHHHHT---EETTEE----TTSHHHHHHHGGGS-HHHHHHHHTTEEEEE-----------